Protein AF-A0A420VEG2-F1 (afdb_monomer_lite)

pLDDT: mean 83.37, std 14.85, range [44.0, 97.44]

Radius of gyration: 30.24 Å; chains: 1; bounding box: 70×88×74 Å

Secondary structure (DSSP, 8-state):
-PPPP---PPPPP--EEEETTEEEEHHHHHHHHT--HHHHHHHHHTT--HHHHHHHHHHHHHHS---TT-PPEEEETTEEEEHHHHHHHHT--HHHHHHHHHTT--GGGTTS-HHHHHHHHHHHHHHHHHHHHHTT--EEEETTEEEEHHHHHHHH---HHHHHHHHHTT--GGGGGSPTT-------TTSS-TTSGGGS------------------PPPPEEEETTEEEEHHHHHHHH---HHHHHHHHTTT--GGGGTS-SS--EEEETTEEEEHHHHHHHHT--HHHHHHHHHHHHH---HHHHHHHHHHHHHHHHT----

Structure (mmCIF, N/CA/C/O backbone):
data_AF-A0A420VEG2-F1
#
_entry.id   AF-A0A420VEG2-F1
#
loop_
_atom_site.group_PDB
_atom_site.id
_atom_site.type_symbol
_atom_site.label_atom_id
_atom_site.label_alt_id
_atom_site.label_comp_id
_atom_site.label_asym_id
_atom_site.label_entity_id
_atom_site.label_seq_id
_atom_site.pdbx_PDB_ins_code
_atom_site.Cartn_x
_atom_site.Cartn_y
_atom_site.Cartn_z
_atom_site.occupancy
_atom_site.B_iso_or_equiv
_atom_site.auth_seq_id
_atom_site.auth_comp_id
_atom_site.auth_asym_id
_atom_site.auth_atom_id
_atom_site.pdbx_PDB_model_num
ATOM 1 N N . MET A 1 1 ? -32.672 40.088 -29.433 1.00 57.88 1 MET A N 1
ATOM 2 C CA . MET A 1 1 ? -31.804 38.984 -28.960 1.00 57.88 1 MET A CA 1
ATOM 3 C C . MET A 1 1 ? -30.439 39.549 -28.572 1.00 57.88 1 MET A C 1
ATOM 5 O O . MET A 1 1 ? -29.676 39.917 -29.457 1.00 57.88 1 MET A O 1
ATOM 9 N N . ARG A 1 2 ? -30.148 39.707 -27.273 1.00 50.47 2 ARG A N 1
ATOM 10 C CA . ARG A 1 2 ? -28.826 40.161 -26.800 1.00 50.47 2 ARG A CA 1
ATOM 11 C C . ARG A 1 2 ? -27.866 38.967 -26.839 1.00 50.47 2 ARG A C 1
ATOM 13 O O . ARG A 1 2 ? -28.116 37.976 -26.164 1.00 50.47 2 ARG A O 1
ATOM 20 N N . LYS A 1 3 ? -26.820 39.035 -27.667 1.00 60.44 3 LYS A N 1
ATOM 21 C CA . LYS A 1 3 ? -25.756 38.020 -27.707 1.00 60.44 3 LYS A CA 1
ATOM 22 C C . LYS A 1 3 ? -24.950 38.128 -26.411 1.00 60.44 3 LYS A C 1
ATOM 24 O O . LYS A 1 3 ? -24.419 39.198 -26.125 1.00 60.44 3 LYS A O 1
ATOM 29 N N . GLU A 1 4 ? -24.887 37.052 -25.632 1.00 62.47 4 GLU A N 1
ATOM 30 C CA . GLU A 1 4 ? -24.045 37.004 -24.435 1.00 62.47 4 GLU A CA 1
ATOM 31 C C . GLU A 1 4 ? -22.566 37.202 -24.811 1.00 62.47 4 GLU A C 1
ATOM 33 O O . GLU A 1 4 ? -22.107 36.655 -25.825 1.00 62.47 4 GLU A O 1
ATOM 38 N N . PRO A 1 5 ? -21.803 37.985 -24.029 1.00 71.31 5 PRO A N 1
ATOM 39 C CA . PRO A 1 5 ? -20.386 38.186 -24.280 1.00 71.31 5 PRO A CA 1
ATOM 40 C C . PRO A 1 5 ? -19.636 36.862 -24.099 1.00 71.31 5 PRO A C 1
ATOM 42 O O . PRO A 1 5 ? -19.761 36.184 -23.079 1.00 71.31 5 PRO A O 1
ATOM 45 N N . LYS A 1 6 ? -18.840 36.485 -25.107 1.00 73.25 6 LYS A N 1
ATOM 46 C CA . LYS A 1 6 ? -17.960 35.313 -25.040 1.00 73.25 6 LYS A CA 1
ATOM 47 C C . LYS A 1 6 ? -17.002 35.499 -23.863 1.00 73.25 6 LYS A C 1
ATOM 49 O O . LYS A 1 6 ? -16.151 36.380 -23.905 1.00 73.25 6 LYS A O 1
ATOM 54 N N . ILE A 1 7 ? -17.137 34.661 -22.834 1.00 76.69 7 ILE A N 1
ATOM 55 C CA . ILE A 1 7 ? -16.217 34.626 -21.695 1.00 76.69 7 ILE A CA 1
ATOM 56 C C . ILE A 1 7 ? -14.824 34.294 -22.233 1.00 76.69 7 ILE A C 1
ATOM 58 O O . ILE A 1 7 ? -14.555 33.167 -22.663 1.00 76.69 7 ILE A O 1
ATOM 62 N N . GLU A 1 8 ? -13.951 35.294 -22.232 1.00 74.75 8 GLU A N 1
ATOM 63 C CA . GLU A 1 8 ? -12.558 35.155 -22.620 1.00 74.75 8 GLU A CA 1
ATOM 64 C C . GLU A 1 8 ? -11.876 34.215 -21.617 1.00 74.75 8 GLU A C 1
ATOM 66 O O . GLU A 1 8 ? -11.822 34.462 -20.408 1.00 74.75 8 GLU A O 1
ATOM 71 N N . LYS A 1 9 ? -11.458 33.039 -22.094 1.00 76.44 9 LYS A N 1
ATOM 72 C CA . LYS A 1 9 ? -10.873 32.009 -21.232 1.00 76.44 9 LYS A CA 1
ATOM 73 C C . LYS A 1 9 ? -9.544 32.534 -20.703 1.00 76.44 9 LYS A C 1
ATOM 75 O O . LYS A 1 9 ? -8.637 32.776 -21.493 1.00 76.44 9 LYS A O 1
ATOM 80 N N . ARG A 1 10 ? -9.417 32.646 -19.374 1.00 67.62 10 ARG A N 1
ATOM 81 C CA . ARG A 1 10 ? -8.152 33.015 -18.722 1.00 67.62 10 ARG A CA 1
ATOM 82 C C . ARG A 1 10 ? -6.999 32.168 -19.287 1.00 67.62 10 ARG A C 1
ATOM 84 O O . ARG A 1 10 ? -7.157 30.941 -19.379 1.00 67.62 10 ARG A O 1
ATOM 91 N N . PRO A 1 11 ? -5.862 32.789 -19.652 1.00 76.56 11 PRO A N 1
ATOM 92 C CA . PRO A 1 11 ? -4.703 32.061 -20.145 1.00 76.56 11 PRO A CA 1
ATOM 93 C C . PRO A 1 11 ? -4.269 31.053 -19.080 1.00 76.56 11 PRO A C 1
ATOM 95 O O . PRO A 1 11 ? -4.160 31.372 -17.897 1.00 76.56 11 PRO A O 1
ATOM 98 N N . ARG A 1 12 ? -4.105 29.792 -19.485 1.00 81.56 12 ARG A N 1
ATOM 99 C CA . ARG A 1 12 ? -3.676 28.735 -18.566 1.00 81.56 12 ARG A CA 1
ATOM 100 C C . ARG A 1 12 ? -2.213 28.971 -18.216 1.00 81.56 12 ARG A C 1
ATOM 102 O O . ARG A 1 12 ? -1.398 29.128 -19.119 1.00 81.56 12 ARG A O 1
ATOM 109 N N . GLU A 1 13 ? -1.890 28.937 -16.927 1.00 87.75 13 GLU A N 1
ATOM 110 C CA . GLU A 1 13 ? -0.504 28.975 -16.462 1.00 87.75 13 GLU A CA 1
ATOM 111 C C . GLU A 1 13 ? 0.316 27.871 -17.143 1.00 87.75 13 GLU A C 1
ATOM 113 O O . GLU A 1 13 ? -0.071 26.692 -17.168 1.00 87.75 13 GLU A O 1
ATOM 118 N N . LYS A 1 14 ? 1.441 28.281 -17.734 1.00 93.06 14 LYS A N 1
ATOM 119 C CA . LYS A 1 14 ? 2.361 27.405 -18.455 1.00 93.06 14 LYS A CA 1
ATOM 120 C C . LYS A 1 14 ? 3.178 26.617 -17.429 1.00 93.06 14 LYS A C 1
ATOM 122 O O . LYS A 1 14 ? 3.972 27.181 -16.687 1.00 93.06 14 LYS A O 1
ATOM 127 N N . ILE A 1 15 ? 2.957 25.304 -17.362 1.00 94.62 15 ILE A N 1
ATOM 128 C CA . ILE A 1 15 ? 3.672 24.413 -16.436 1.00 94.62 15 ILE A CA 1
ATOM 129 C C . ILE A 1 15 ? 5.039 24.081 -17.044 1.00 94.62 15 ILE A C 1
ATOM 131 O O . ILE A 1 15 ? 5.097 23.466 -18.112 1.00 94.62 15 ILE A O 1
ATOM 135 N N . MET A 1 16 ? 6.118 24.456 -16.355 1.00 95.44 16 MET A N 1
ATOM 136 C CA . MET A 1 16 ? 7.501 24.171 -16.756 1.00 95.44 16 MET A CA 1
ATOM 137 C C . MET A 1 16 ? 8.030 22.925 -16.039 1.00 95.44 16 MET A C 1
ATOM 139 O O . MET A 1 16 ? 7.816 22.752 -14.840 1.00 95.44 16 MET A O 1
ATOM 143 N N . ILE A 1 17 ? 8.708 22.041 -16.774 1.00 93.19 17 ILE A N 1
ATOM 144 C CA . ILE A 1 17 ? 9.258 20.783 -16.250 1.00 93.19 17 ILE A CA 1
ATOM 145 C C . ILE A 1 17 ? 10.756 20.732 -16.563 1.00 93.19 17 ILE A C 1
ATOM 147 O O . ILE A 1 17 ? 11.148 20.788 -17.733 1.00 93.19 17 ILE A O 1
ATOM 151 N N . ARG A 1 18 ? 11.582 20.578 -15.519 1.00 92.12 18 ARG A N 1
ATOM 152 C CA . ARG A 1 18 ? 13.041 20.419 -15.618 1.00 92.12 18 ARG A CA 1
ATOM 153 C C . ARG A 1 18 ? 13.430 18.936 -15.680 1.00 92.12 18 ARG A C 1
ATOM 155 O O . ARG A 1 18 ? 12.973 18.142 -14.859 1.00 92.12 18 ARG A O 1
ATOM 162 N N . TYR A 1 19 ? 14.280 18.570 -16.640 1.00 89.94 19 TYR A N 1
ATOM 163 C CA . TYR A 1 19 ? 14.850 17.227 -16.790 1.00 89.94 19 TYR A CA 1
ATOM 164 C C . TYR A 1 19 ? 16.205 17.265 -17.496 1.00 89.94 19 TYR A C 1
ATOM 166 O O . TYR A 1 19 ? 16.308 17.822 -18.587 1.00 89.94 19 TYR A O 1
ATOM 174 N N . ARG A 1 20 ? 17.238 16.645 -16.901 1.00 82.94 20 ARG A N 1
ATOM 175 C CA . ARG A 1 20 ? 18.616 16.598 -17.446 1.00 82.94 20 ARG A CA 1
ATOM 176 C C . ARG A 1 20 ? 19.104 17.968 -17.943 1.00 82.94 20 ARG A C 1
ATOM 178 O O . ARG A 1 20 ? 19.531 18.108 -19.086 1.00 82.94 20 ARG A O 1
ATOM 185 N N . SER A 1 21 ? 18.959 18.983 -17.093 1.00 88.38 21 SER A N 1
ATOM 186 C CA . SER A 1 21 ? 19.360 20.372 -17.374 1.00 88.38 21 SER A CA 1
ATOM 187 C C . SER A 1 21 ? 18.594 21.074 -18.504 1.00 88.38 21 SER A C 1
ATOM 189 O O . SER A 1 21 ? 18.974 22.170 -18.900 1.00 88.38 21 SER A O 1
ATOM 191 N N . ARG A 1 22 ? 17.498 20.491 -19.008 1.00 92.31 22 ARG A N 1
ATOM 192 C CA . ARG A 1 22 ? 16.565 21.161 -19.923 1.00 92.31 22 ARG A CA 1
ATOM 193 C C . ARG A 1 22 ? 15.271 21.503 -19.202 1.00 92.31 22 ARG A C 1
ATOM 195 O O . ARG A 1 22 ? 14.686 20.648 -18.537 1.00 92.31 22 ARG A O 1
ATOM 202 N N . GLU A 1 23 ? 14.819 22.738 -19.360 1.00 94.75 23 GLU A N 1
ATOM 203 C CA . GLU A 1 23 ? 13.484 23.176 -18.964 1.00 94.75 23 GLU A CA 1
ATOM 204 C C . GLU A 1 23 ? 12.638 23.339 -20.215 1.00 94.75 23 GLU A C 1
ATOM 206 O O . GLU A 1 23 ? 12.963 24.131 -21.094 1.00 94.75 23 GLU A O 1
ATOM 211 N N . CYS A 1 24 ? 11.559 22.570 -20.306 1.00 95.88 24 CYS A N 1
ATOM 212 C CA . CYS A 1 24 ? 10.604 22.699 -21.399 1.00 95.88 24 CYS A CA 1
ATOM 213 C C . CYS A 1 24 ? 9.195 22.785 -20.828 1.00 95.88 24 CYS A C 1
ATOM 215 O O . CYS A 1 24 ? 8.925 22.365 -19.693 1.00 95.88 24 CYS A O 1
ATOM 217 N N . SER A 1 25 ? 8.286 23.330 -21.626 1.00 96.19 25 SER A N 1
ATOM 218 C CA . SER A 1 25 ? 6.878 23.349 -21.259 1.00 96.19 25 SER A CA 1
ATOM 219 C C . SER A 1 25 ? 6.293 21.942 -21.250 1.00 96.19 25 SER A C 1
ATOM 221 O O . SER A 1 25 ? 6.773 21.023 -21.921 1.00 96.19 25 SER A O 1
ATOM 223 N N . LEU A 1 26 ? 5.219 21.756 -20.487 1.00 94.19 26 LEU A N 1
ATOM 224 C CA . LEU A 1 26 ? 4.484 20.497 -20.478 1.00 94.19 26 LEU A CA 1
ATOM 225 C C . LEU A 1 26 ? 4.008 20.108 -21.888 1.00 94.19 26 LEU A C 1
ATOM 227 O O . LEU A 1 26 ? 4.040 18.924 -22.216 1.00 94.19 26 LEU A O 1
ATOM 231 N N . GLU A 1 27 ? 3.604 21.071 -22.727 1.00 94.81 27 GLU A N 1
ATOM 232 C CA . GLU A 1 27 ? 3.214 20.805 -24.117 1.00 94.81 27 GLU A CA 1
ATOM 233 C C . GLU A 1 27 ? 4.393 20.348 -24.988 1.00 94.81 27 GLU A C 1
ATOM 235 O O . GLU A 1 27 ? 4.241 19.415 -25.776 1.00 94.81 27 GLU A O 1
ATOM 240 N N . GLU A 1 28 ? 5.571 20.955 -24.830 1.00 94.62 28 GLU A N 1
ATOM 241 C CA . GLU A 1 28 ? 6.790 20.560 -25.551 1.00 94.62 28 GLU A CA 1
ATOM 242 C C . GLU A 1 28 ? 7.231 19.144 -25.165 1.00 94.62 28 GLU A C 1
ATOM 244 O O . GLU A 1 28 ? 7.510 18.310 -26.035 1.00 94.62 28 GLU A O 1
ATOM 249 N N . TRP A 1 29 ? 7.211 18.825 -23.868 1.00 92.81 29 TRP A N 1
ATOM 250 C CA . TRP A 1 29 ? 7.475 17.466 -23.402 1.00 92.81 29 TRP A CA 1
ATOM 251 C C . TRP A 1 29 ? 6.424 16.480 -23.924 1.00 92.81 29 TRP A C 1
ATOM 253 O O . TRP A 1 29 ? 6.782 15.434 -24.456 1.00 92.81 29 TRP A O 1
ATOM 263 N N . ALA A 1 30 ? 5.136 16.824 -23.868 1.00 91.88 30 ALA A N 1
ATOM 264 C CA . ALA A 1 30 ? 4.060 15.996 -24.416 1.00 91.88 30 ALA A CA 1
ATOM 265 C C . ALA A 1 30 ? 4.285 15.674 -25.900 1.00 91.88 30 ALA A C 1
ATOM 267 O O . ALA A 1 30 ? 4.209 14.514 -26.305 1.00 91.88 30 ALA A O 1
ATOM 268 N N . LYS A 1 31 ? 4.634 16.695 -26.692 1.00 92.25 31 LYS A N 1
ATOM 269 C CA . LYS A 1 31 ? 4.893 16.566 -28.126 1.00 92.25 31 LYS A CA 1
ATOM 270 C C . LYS A 1 31 ? 6.117 15.696 -28.415 1.00 92.25 31 LYS A C 1
ATOM 272 O O . LYS A 1 31 ? 6.031 14.815 -29.262 1.00 92.25 31 LYS A O 1
ATOM 277 N N . SER A 1 32 ? 7.223 15.892 -27.694 1.00 89.31 32 SER A N 1
ATOM 278 C CA . SER A 1 32 ? 8.451 15.096 -27.884 1.00 89.31 32 SER A CA 1
ATOM 279 C C . SER A 1 32 ? 8.294 13.614 -27.527 1.00 89.31 32 SER A C 1
ATOM 281 O O . SER A 1 32 ? 8.974 12.777 -28.114 1.00 89.31 32 SER A O 1
ATOM 283 N N . PHE A 1 33 ? 7.381 13.275 -26.612 1.00 84.31 33 PHE A N 1
ATOM 284 C CA . PHE A 1 33 ? 7.071 11.886 -26.253 1.00 84.31 33 PHE A CA 1
ATOM 285 C C . PHE A 1 33 ? 5.883 11.288 -27.018 1.00 84.31 33 PHE A C 1
ATOM 287 O O . PHE A 1 33 ? 5.572 10.118 -26.813 1.00 84.31 33 PHE A O 1
ATOM 294 N N . GLY A 1 34 ? 5.187 12.065 -27.855 1.00 84.25 34 GLY A N 1
ATOM 295 C CA . GLY A 1 34 ? 3.959 11.612 -28.515 1.00 84.25 34 GLY A CA 1
ATOM 296 C C . GLY A 1 34 ? 2.819 11.302 -27.533 1.00 84.25 34 GLY A C 1
ATOM 297 O O . GLY A 1 34 ? 2.015 10.405 -27.774 1.00 84.25 34 GLY A O 1
ATOM 298 N N . LEU A 1 35 ? 2.752 12.014 -26.403 1.00 87.56 35 LEU A N 1
ATOM 299 C CA . LEU A 1 35 ? 1.763 11.790 -25.348 1.00 87.56 35 LEU A CA 1
ATOM 300 C C . LEU A 1 35 ? 0.739 12.930 -25.253 1.00 87.56 35 LEU A C 1
ATOM 302 O O . LEU A 1 35 ? 1.072 14.086 -25.509 1.00 87.56 35 LEU A O 1
ATOM 306 N N . PRO A 1 36 ? -0.498 12.660 -24.792 1.00 88.50 36 PRO A N 1
ATOM 307 C CA . PRO A 1 36 ? -1.451 13.715 -24.474 1.00 88.50 36 PRO A CA 1
ATOM 308 C C . PRO A 1 36 ? -0.955 14.563 -23.285 1.00 88.50 36 PRO A C 1
ATOM 310 O O . PRO A 1 36 ? -0.656 13.998 -22.225 1.00 88.50 36 PRO A O 1
ATOM 313 N N . PRO A 1 37 ? -0.963 15.909 -23.371 1.00 92.06 37 PRO A N 1
ATOM 314 C CA . PRO A 1 37 ? -0.596 16.796 -22.258 1.00 92.06 37 PRO A CA 1
ATOM 315 C C . PRO A 1 37 ? -1.369 16.502 -20.958 1.00 92.06 37 PRO A C 1
ATOM 317 O O . PRO A 1 37 ? -0.850 16.617 -19.847 1.00 92.06 37 PRO A O 1
ATOM 320 N N . SER A 1 38 ? -2.623 16.061 -21.076 1.00 91.50 38 SER A N 1
ATOM 321 C CA . SER A 1 38 ? -3.481 15.702 -19.941 1.00 91.50 38 SER A CA 1
ATOM 322 C C . SER A 1 38 ? -2.919 14.554 -19.096 1.00 91.50 38 SER A C 1
ATOM 324 O O . SER A 1 38 ? -3.093 14.550 -17.875 1.00 91.50 38 SER A O 1
ATOM 326 N N . LEU A 1 39 ? -2.209 13.607 -19.714 1.00 84.62 39 LEU A N 1
ATOM 327 C CA . LEU A 1 39 ? -1.603 12.476 -19.022 1.00 84.62 39 LEU A CA 1
ATOM 328 C C . LEU A 1 39 ? -0.400 12.929 -18.187 1.00 84.62 39 LEU A C 1
ATOM 330 O O . LEU A 1 39 ? -0.343 12.630 -16.995 1.00 84.62 39 LEU A O 1
ATOM 334 N N . LEU A 1 40 ? 0.506 13.715 -18.778 1.00 91.44 40 LEU A N 1
ATOM 335 C CA . LEU A 1 40 ? 1.647 14.309 -18.069 1.00 91.44 40 LEU A CA 1
ATOM 336 C C . LEU A 1 40 ? 1.183 15.157 -16.881 1.00 91.44 40 LEU A C 1
ATOM 338 O O . LEU A 1 40 ? 1.675 14.994 -15.765 1.00 91.44 40 LEU A O 1
ATOM 342 N N . ARG A 1 41 ? 0.154 15.988 -17.090 1.00 92.88 41 ARG A N 1
ATOM 343 C CA . ARG A 1 41 ? -0.441 16.814 -16.031 1.00 92.88 41 ARG A CA 1
ATOM 344 C C . ARG A 1 41 ? -0.958 15.969 -14.864 1.00 92.88 41 ARG A C 1
ATOM 346 O O . ARG A 1 41 ? -0.726 16.323 -13.712 1.00 92.88 41 ARG A O 1
ATOM 353 N N . LYS A 1 42 ? -1.604 14.831 -15.141 1.00 90.38 42 LYS A N 1
ATOM 354 C CA . LYS A 1 42 ? -2.101 13.906 -14.109 1.00 90.38 42 LYS A CA 1
ATOM 355 C C . LYS A 1 42 ? -0.972 13.305 -13.266 1.00 90.38 42 LYS A C 1
ATOM 357 O O . LYS A 1 42 ? -1.170 13.075 -12.076 1.00 90.38 42 LYS A O 1
ATOM 362 N N . TYR A 1 43 ? 0.188 13.026 -13.857 1.00 88.81 43 TYR A N 1
ATOM 363 C CA . TYR A 1 43 ? 1.339 12.502 -13.116 1.00 88.81 43 TYR A CA 1
ATOM 364 C C . TYR A 1 43 ? 2.027 13.574 -12.268 1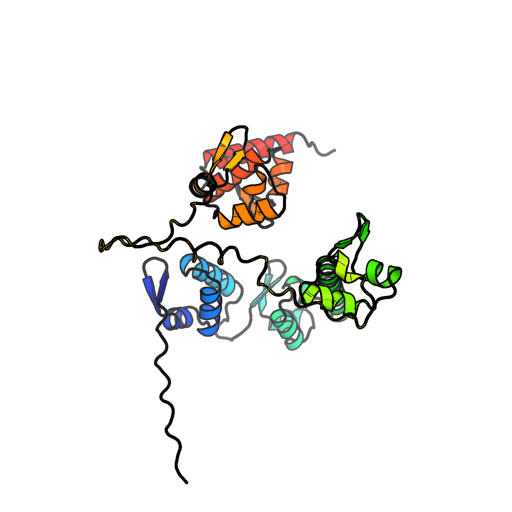.00 88.81 43 TYR A C 1
ATOM 366 O O . TYR A 1 43 ? 2.359 13.310 -11.114 1.00 88.81 43 TYR A O 1
ATOM 374 N N . ILE A 1 44 ? 2.138 14.797 -12.784 1.00 90.06 44 ILE A N 1
ATOM 375 C CA . ILE A 1 44 ? 2.670 15.937 -12.025 1.00 90.06 44 ILE A CA 1
ATOM 376 C C . ILE A 1 44 ? 1.759 16.269 -10.838 1.00 90.06 44 ILE A C 1
ATOM 378 O O . ILE A 1 44 ? 2.240 16.447 -9.725 1.00 90.06 44 ILE A O 1
ATOM 382 N N . GLN A 1 45 ? 0.434 16.242 -11.023 1.00 88.81 45 GLN A N 1
ATOM 383 C CA . GLN A 1 45 ? -0.537 16.417 -9.930 1.00 88.81 45 GLN A CA 1
ATOM 384 C C . GLN A 1 45 ? -0.439 15.338 -8.843 1.00 88.81 45 GLN A C 1
ATOM 386 O O . GLN A 1 45 ? -0.859 15.561 -7.711 1.00 88.81 45 GLN A O 1
ATOM 391 N N . LYS A 1 46 ? 0.120 14.167 -9.166 1.00 87.00 46 LYS A N 1
ATOM 392 C CA . LYS A 1 46 ? 0.421 13.110 -8.191 1.00 87.00 46 LYS A CA 1
ATOM 393 C C . LYS A 1 46 ? 1.772 13.300 -7.492 1.00 87.00 46 LYS A C 1
ATOM 395 O O . LYS A 1 46 ? 2.162 12.431 -6.718 1.00 87.00 46 LYS A O 1
ATOM 400 N N . GLY A 1 47 ? 2.472 14.402 -7.757 1.00 89.81 47 GLY A N 1
ATOM 401 C CA . GLY A 1 47 ? 3.756 14.739 -7.147 1.00 89.81 47 GLY A CA 1
ATOM 402 C C . GLY A 1 47 ? 4.954 14.016 -7.761 1.00 89.81 47 GLY A C 1
ATOM 403 O O . GLY A 1 47 ? 5.991 13.922 -7.114 1.00 89.81 47 GLY A O 1
ATOM 404 N N . ILE A 1 48 ? 4.832 13.475 -8.979 1.00 87.38 48 ILE A N 1
ATOM 405 C CA . ILE A 1 48 ? 5.972 12.850 -9.662 1.00 87.38 48 ILE A CA 1
ATOM 406 C C . ILE A 1 48 ? 6.794 13.948 -10.341 1.00 87.38 48 ILE A C 1
ATOM 408 O O . ILE A 1 48 ? 6.285 14.654 -11.213 1.00 87.38 4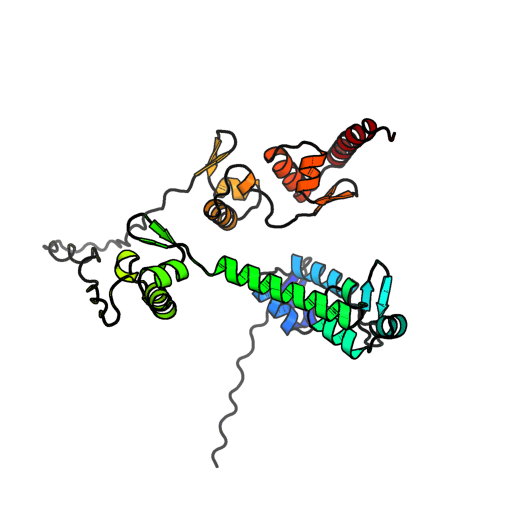8 ILE A O 1
ATOM 412 N N . SER A 1 49 ? 8.059 14.091 -9.939 1.00 88.50 49 SER A N 1
ATOM 413 C CA . SER A 1 49 ? 8.990 15.056 -10.529 1.00 88.50 49 SER A CA 1
ATOM 414 C C . SER A 1 49 ? 9.379 14.665 -11.959 1.00 88.50 49 SER A C 1
ATOM 416 O O . SER A 1 49 ? 9.348 13.488 -12.324 1.00 88.50 49 SER A O 1
ATOM 418 N N . GLY A 1 50 ? 9.784 15.646 -12.774 1.00 82.75 50 GLY A N 1
ATOM 419 C CA . GLY A 1 50 ? 10.223 15.421 -14.160 1.00 82.75 50 GLY A CA 1
ATOM 420 C C . GLY A 1 50 ? 11.360 14.400 -14.288 1.00 82.75 50 GLY A C 1
ATOM 421 O O . GLY A 1 50 ? 11.365 13.599 -15.222 1.00 82.75 50 GLY A O 1
ATOM 422 N N . GLU A 1 51 ? 12.267 14.368 -13.306 1.00 84.38 51 GLU A N 1
ATOM 423 C CA . GLU A 1 51 ? 13.403 13.437 -13.226 1.00 84.38 51 GLU A CA 1
ATOM 424 C C . GLU A 1 51 ? 13.000 11.972 -13.133 1.00 84.38 51 GLU A C 1
ATOM 426 O O . GLU A 1 51 ? 13.645 11.130 -13.752 1.00 84.38 51 GLU A O 1
ATOM 431 N N . VAL A 1 52 ? 11.908 11.677 -12.430 1.00 84.50 52 VAL A N 1
ATOM 432 C CA . VAL A 1 52 ? 11.371 10.316 -12.305 1.00 84.50 52 VAL A CA 1
ATOM 433 C C . VAL A 1 52 ? 10.370 10.025 -13.420 1.00 84.50 52 VAL A C 1
ATOM 435 O O . VAL A 1 52 ? 10.303 8.912 -13.939 1.00 84.50 52 VAL A O 1
ATOM 438 N N . LEU A 1 53 ? 9.596 11.037 -13.816 1.00 83.38 53 LEU A N 1
ATOM 439 C CA . LEU A 1 53 ? 8.518 10.903 -14.784 1.00 83.38 53 LEU A CA 1
ATOM 440 C C . LEU A 1 53 ? 9.032 10.534 -16.179 1.00 83.38 53 LEU A C 1
ATOM 442 O O . LEU A 1 53 ? 8.446 9.676 -16.830 1.00 83.38 53 LEU A O 1
ATOM 446 N N . ILE A 1 54 ? 10.115 11.158 -16.644 1.00 80.69 54 ILE A N 1
ATOM 447 C CA . ILE A 1 54 ? 10.592 10.977 -18.022 1.00 80.69 54 ILE A CA 1
ATOM 448 C C . ILE A 1 54 ? 11.236 9.604 -18.269 1.00 80.69 54 ILE A C 1
ATOM 450 O O . ILE A 1 54 ? 10.894 8.991 -19.279 1.00 80.69 54 ILE A O 1
ATOM 454 N N . PRO A 1 55 ? 12.112 9.067 -17.397 1.00 79.56 55 PRO A N 1
ATOM 455 C CA . PRO A 1 55 ? 12.592 7.690 -17.518 1.00 79.56 55 PRO A CA 1
ATOM 456 C C . PRO A 1 55 ? 11.442 6.685 -17.477 1.00 79.56 55 PRO A C 1
ATOM 458 O O . PRO A 1 55 ? 11.342 5.848 -18.365 1.00 79.56 55 PRO A O 1
ATOM 461 N N . LEU A 1 56 ? 10.504 6.855 -16.537 1.00 77.81 56 LEU A N 1
ATOM 462 C CA . LEU A 1 56 ? 9.325 5.998 -16.423 1.00 77.81 56 LEU A CA 1
ATOM 463 C C . LEU A 1 56 ? 8.478 6.022 -17.703 1.00 77.81 56 LEU A C 1
ATOM 465 O O . LEU A 1 56 ? 8.015 4.986 -18.168 1.00 77.81 56 LEU A O 1
ATOM 469 N N . ILE A 1 57 ? 8.287 7.203 -18.294 1.00 76.88 57 ILE A N 1
ATOM 470 C CA . ILE A 1 57 ? 7.582 7.356 -19.567 1.00 76.88 57 ILE A CA 1
ATOM 471 C C . ILE A 1 57 ? 8.355 6.701 -20.704 1.00 76.88 57 ILE A C 1
ATOM 473 O O . ILE A 1 57 ? 7.736 6.027 -21.516 1.00 76.88 57 ILE A O 1
ATOM 477 N N . LYS A 1 58 ? 9.679 6.856 -20.771 1.00 74.94 58 LYS A N 1
ATOM 478 C CA . LYS A 1 58 ? 10.500 6.191 -21.789 1.00 74.94 58 LYS A CA 1
ATOM 479 C C . LYS A 1 58 ? 10.436 4.675 -21.663 1.00 74.94 58 LYS A C 1
ATOM 481 O O . LYS A 1 58 ? 10.332 4.015 -22.686 1.00 74.94 58 LYS A O 1
ATOM 486 N N . ASP A 1 59 ? 10.420 4.136 -20.451 1.00 72.44 59 ASP A N 1
ATOM 487 C CA . ASP A 1 59 ? 10.282 2.699 -20.215 1.00 72.44 59 ASP A CA 1
ATOM 488 C C . ASP A 1 59 ? 8.881 2.203 -20.599 1.00 72.44 59 ASP A C 1
ATOM 490 O O . ASP A 1 59 ? 8.749 1.196 -21.290 1.00 72.44 59 ASP A O 1
ATOM 494 N N . ILE A 1 60 ? 7.829 2.957 -20.259 1.00 65.38 60 ILE A N 1
ATOM 495 C CA . ILE A 1 60 ? 6.452 2.661 -20.688 1.00 65.38 60 ILE A CA 1
ATOM 496 C C . ILE A 1 60 ? 6.316 2.759 -22.213 1.00 65.38 60 ILE A C 1
ATOM 498 O O . ILE A 1 60 ? 5.665 1.918 -22.822 1.00 65.38 60 ILE A O 1
ATOM 502 N N . LEU A 1 61 ? 6.930 3.755 -22.851 1.00 61.50 61 LEU A N 1
ATOM 503 C CA . LEU A 1 61 ? 6.918 3.922 -24.306 1.00 61.50 61 LEU A CA 1
ATOM 504 C C . LEU A 1 61 ? 7.785 2.877 -25.008 1.00 61.50 61 LEU A C 1
ATOM 506 O O . LEU A 1 61 ? 7.442 2.462 -26.106 1.00 61.50 61 LEU A O 1
ATOM 510 N N . LYS A 1 62 ? 8.854 2.384 -24.380 1.00 64.38 62 LYS A N 1
ATOM 511 C CA . LYS A 1 62 ? 9.632 1.243 -24.879 1.00 64.38 62 LYS A CA 1
ATOM 512 C C . LYS A 1 62 ? 8.805 -0.047 -24.869 1.00 64.38 62 LYS A C 1
ATOM 514 O O . LYS A 1 62 ? 9.006 -0.902 -25.721 1.00 64.38 62 LYS A O 1
ATOM 519 N N . ILE A 1 63 ? 7.845 -0.157 -23.948 1.00 55.97 63 ILE A N 1
ATOM 520 C CA . ILE A 1 63 ? 6.859 -1.248 -23.902 1.00 55.97 63 ILE A CA 1
ATOM 521 C C . ILE A 1 63 ? 5.708 -1.002 -24.897 1.00 55.97 63 ILE A C 1
ATOM 523 O O . ILE A 1 63 ? 5.181 -1.945 -25.478 1.00 55.97 63 ILE A O 1
ATOM 527 N N . CYS A 1 64 ? 5.342 0.261 -25.127 1.00 47.53 64 CYS A N 1
ATOM 528 C CA . CYS A 1 64 ? 4.156 0.670 -25.880 1.00 47.53 64 CYS A CA 1
ATOM 529 C C . CYS A 1 64 ? 4.493 1.577 -27.075 1.00 47.53 64 CYS A C 1
ATOM 531 O O . CYS A 1 64 ? 3.805 2.578 -27.271 1.00 47.53 64 CYS A O 1
ATOM 533 N N . SER A 1 65 ? 5.545 1.296 -27.847 1.00 49.78 65 SER A N 1
ATOM 534 C CA . SER A 1 65 ? 5.897 2.143 -28.995 1.00 49.78 65 SER A CA 1
ATOM 535 C C . SER A 1 65 ? 4.860 1.941 -30.100 1.00 49.78 65 SER A C 1
ATOM 537 O O . SER A 1 65 ? 4.750 0.828 -30.610 1.00 49.78 65 SER A O 1
ATOM 539 N N . PRO A 1 66 ? 4.073 2.962 -30.482 1.00 47.59 66 PRO A N 1
ATOM 540 C CA . PRO A 1 66 ? 3.338 2.894 -31.726 1.00 47.59 66 PRO A CA 1
ATOM 541 C C . PRO A 1 66 ? 4.364 3.048 -32.849 1.00 47.59 66 PRO A C 1
ATOM 543 O O . PRO A 1 66 ? 4.981 4.101 -33.004 1.00 47.59 66 PRO A O 1
ATOM 546 N N . ASP A 1 67 ? 4.572 1.988 -33.620 1.00 47.12 67 ASP A N 1
ATOM 547 C CA . ASP A 1 67 ? 5.194 2.125 -34.933 1.00 47.12 67 ASP A CA 1
ATOM 548 C C . ASP A 1 67 ? 4.341 3.087 -35.792 1.00 47.12 67 ASP A C 1
ATOM 550 O O . ASP A 1 67 ? 3.176 3.351 -35.473 1.00 47.12 67 ASP A O 1
ATOM 554 N N . ARG A 1 68 ? 4.879 3.628 -36.890 1.00 51.53 68 ARG A N 1
ATOM 555 C CA . ARG A 1 68 ? 4.170 4.564 -37.792 1.00 51.53 68 ARG A CA 1
ATOM 556 C C . ARG A 1 68 ? 2.853 3.992 -38.358 1.00 51.53 68 ARG A C 1
ATOM 558 O O . ARG A 1 68 ? 2.055 4.740 -38.912 1.00 51.53 68 ARG A O 1
ATOM 565 N N . SER A 1 69 ? 2.607 2.696 -38.161 1.00 55.06 69 SER A N 1
ATOM 566 C CA . SER A 1 69 ? 1.374 1.947 -38.435 1.00 55.06 69 SER A CA 1
ATOM 567 C C . SER A 1 69 ? 0.306 1.987 -37.316 1.00 55.06 69 SER A C 1
ATOM 569 O O . SER A 1 69 ? -0.781 1.440 -37.491 1.00 55.06 69 SER A O 1
ATOM 571 N N . GLY A 1 70 ? 0.564 2.624 -36.164 1.00 65.44 70 GLY A N 1
ATOM 572 C CA . GLY A 1 70 ? -0.420 2.860 -35.092 1.00 65.44 70 GLY A CA 1
ATOM 573 C C . GLY A 1 70 ? -0.769 1.648 -34.210 1.00 65.44 70 GLY A C 1
ATOM 574 O O . GLY A 1 70 ? -1.726 1.701 -33.436 1.00 65.44 70 GLY A O 1
ATOM 575 N N . GLY A 1 71 ? -0.016 0.549 -34.302 1.00 84.69 71 GLY A N 1
ATOM 576 C CA . GLY A 1 71 ? -0.267 -0.670 -33.527 1.00 84.69 71 GLY A CA 1
ATOM 577 C C . GLY A 1 71 ? 0.160 -0.571 -32.055 1.00 84.69 71 GLY A C 1
ATOM 578 O O . GLY A 1 71 ? 1.268 -0.144 -31.739 1.00 84.69 71 GLY A O 1
ATOM 579 N N . ILE A 1 72 ? -0.695 -1.024 -31.133 1.00 92.12 72 ILE A N 1
ATOM 580 C CA . ILE A 1 72 ? -0.350 -1.180 -29.708 1.00 92.12 72 ILE A CA 1
ATOM 581 C C . ILE A 1 72 ? 0.532 -2.419 -29.554 1.00 92.12 72 ILE A C 1
ATOM 583 O O . ILE A 1 72 ? 0.089 -3.511 -29.903 1.00 92.12 72 ILE A O 1
ATOM 587 N N . HIS A 1 73 ? 1.740 -2.267 -29.018 1.00 93.25 73 HIS A N 1
ATOM 588 C CA . HIS A 1 73 ? 2.656 -3.378 -28.758 1.00 93.25 73 HIS A CA 1
ATOM 589 C C . HIS A 1 73 ? 2.491 -3.873 -27.320 1.00 93.25 73 HIS A C 1
ATOM 591 O O . HIS A 1 73 ? 2.305 -3.077 -26.400 1.00 93.25 73 HIS A O 1
ATOM 597 N N . VAL A 1 74 ? 2.510 -5.192 -27.133 1.00 93.81 74 VAL A N 1
ATOM 598 C CA . VAL A 1 74 ? 2.407 -5.824 -25.816 1.00 93.81 74 VAL A CA 1
ATOM 599 C C . VAL A 1 74 ? 3.413 -6.965 -25.722 1.00 93.81 74 VAL A C 1
ATOM 601 O O . VAL A 1 74 ? 3.462 -7.837 -26.593 1.00 93.81 74 VAL A O 1
ATOM 604 N N . THR A 1 75 ? 4.198 -6.970 -24.646 1.00 94.69 75 THR A N 1
ATOM 605 C CA . THR A 1 75 ? 5.134 -8.050 -24.324 1.00 94.69 75 THR A CA 1
ATOM 606 C C . THR A 1 75 ? 4.459 -9.077 -23.420 1.00 94.69 75 THR A C 1
ATOM 608 O O . THR A 1 75 ? 4.004 -8.736 -22.330 1.00 94.69 75 THR A O 1
ATOM 611 N N . ILE A 1 76 ? 4.394 -10.334 -23.862 1.00 93.69 76 ILE A N 1
ATOM 612 C CA . ILE A 1 76 ? 3.837 -11.460 -23.101 1.00 93.69 76 ILE A CA 1
ATOM 613 C C . ILE A 1 76 ? 4.872 -12.587 -23.121 1.00 93.69 76 ILE A C 1
ATOM 615 O O . ILE A 1 76 ? 5.307 -13.005 -24.192 1.00 93.69 76 ILE A O 1
ATOM 619 N N . HIS A 1 77 ? 5.299 -13.049 -21.940 1.00 90.94 77 HIS A N 1
ATOM 620 C CA . HIS A 1 77 ? 6.348 -14.071 -21.782 1.00 90.94 77 HIS A CA 1
ATOM 621 C C . HIS A 1 77 ? 7.643 -13.757 -22.559 1.00 90.94 77 HIS A C 1
ATOM 623 O O . HIS A 1 77 ? 8.210 -14.617 -23.223 1.00 90.94 77 HIS A O 1
ATOM 629 N N . GLY A 1 78 ? 8.090 -12.497 -22.517 1.00 89.75 78 GLY A N 1
ATOM 630 C CA . GLY A 1 78 ? 9.321 -12.052 -23.185 1.00 89.75 78 GLY A CA 1
ATOM 631 C C . GLY A 1 78 ? 9.202 -11.843 -24.698 1.00 89.75 78 GLY A C 1
ATOM 632 O O . GLY A 1 78 ? 10.138 -11.343 -25.311 1.00 89.75 78 GLY A O 1
ATOM 633 N N . VAL A 1 79 ? 8.051 -12.154 -25.301 1.00 92.44 79 VAL A N 1
ATOM 634 C CA . VAL A 1 79 ? 7.797 -11.921 -26.725 1.00 92.44 79 VAL A CA 1
ATOM 635 C C . VAL A 1 79 ? 6.984 -10.641 -26.887 1.00 92.44 79 VAL A C 1
ATOM 637 O O . VAL A 1 79 ? 5.884 -10.534 -26.347 1.00 92.44 79 VAL A O 1
ATOM 640 N N . THR A 1 80 ? 7.504 -9.673 -27.640 1.00 94.19 80 THR A N 1
ATOM 641 C CA . THR A 1 80 ? 6.796 -8.427 -27.974 1.00 94.19 80 THR A CA 1
ATOM 642 C C . THR A 1 80 ? 6.140 -8.565 -29.339 1.00 94.19 80 THR A C 1
ATOM 644 O O . THR A 1 80 ? 6.820 -8.843 -30.321 1.00 94.19 80 THR A O 1
ATOM 647 N N . LYS A 1 81 ? 4.821 -8.379 -29.393 1.00 95.69 81 LYS A N 1
ATOM 648 C CA . LYS A 1 81 ? 4.028 -8.388 -30.631 1.00 95.69 81 LYS A CA 1
ATOM 649 C C . LYS A 1 81 ? 3.006 -7.265 -30.616 1.00 95.69 81 LYS A C 1
ATOM 651 O O . LYS A 1 81 ? 2.679 -6.731 -29.550 1.00 95.69 81 LYS A O 1
ATOM 656 N N . THR A 1 82 ? 2.465 -6.930 -31.780 1.00 95.50 82 THR A N 1
ATOM 657 C CA . THR A 1 82 ? 1.313 -6.029 -31.844 1.00 95.50 82 THR A CA 1
ATOM 658 C C . THR A 1 82 ? 0.068 -6.713 -31.276 1.00 95.50 82 THR A C 1
ATOM 660 O O . THR A 1 82 ? -0.077 -7.935 -31.281 1.00 95.50 82 THR A O 1
ATOM 663 N N . LEU A 1 83 ? -0.885 -5.927 -30.782 1.00 95.12 83 LEU A N 1
ATOM 664 C CA . LEU A 1 83 ? -2.149 -6.442 -30.261 1.00 95.12 83 LEU A CA 1
ATOM 665 C C . LEU A 1 83 ? -2.963 -7.162 -31.353 1.00 95.12 83 LEU A C 1
ATOM 667 O O . LEU A 1 83 ? -3.728 -8.071 -31.043 1.00 95.12 83 LEU A O 1
ATOM 671 N N . LYS A 1 84 ? -2.774 -6.776 -32.624 1.00 96.06 84 LYS A N 1
ATOM 672 C CA . LYS A 1 84 ? -3.349 -7.452 -33.796 1.00 96.06 84 LYS A CA 1
ATOM 673 C C . LYS A 1 84 ? -2.718 -8.829 -34.005 1.00 96.06 84 LYS A C 1
ATOM 675 O O . LYS A 1 84 ? -3.444 -9.811 -34.077 1.00 96.06 84 LYS A O 1
ATOM 680 N N . GLU A 1 85 ? -1.392 -8.920 -33.977 1.00 96.31 85 GLU A N 1
ATOM 681 C CA . GLU A 1 85 ? -0.684 -10.205 -34.048 1.00 96.31 85 GLU A CA 1
ATOM 682 C C . GLU A 1 85 ? -1.035 -11.126 -32.871 1.00 96.31 85 GLU A C 1
ATOM 684 O O . GLU A 1 85 ? -1.142 -12.340 -33.034 1.00 96.31 85 GLU A O 1
ATOM 689 N N . TRP A 1 86 ? -1.231 -10.573 -31.670 1.00 97.12 86 TRP A N 1
ATOM 690 C CA . TRP A 1 86 ? -1.710 -11.350 -30.525 1.00 97.12 86 TRP A CA 1
ATOM 691 C C . TRP A 1 86 ? -3.147 -11.842 -30.710 1.00 97.12 86 TRP A C 1
ATOM 693 O O . TRP A 1 86 ? -3.441 -12.971 -30.318 1.00 97.12 86 TRP A O 1
ATOM 703 N N . ALA A 1 87 ? -4.028 -11.033 -31.302 1.00 96.00 87 ALA A N 1
ATOM 704 C CA . ALA A 1 87 ? -5.402 -11.421 -31.623 1.00 96.00 87 ALA A CA 1
ATOM 705 C C . ALA A 1 87 ? -5.423 -12.591 -32.614 1.00 96.00 87 ALA A C 1
ATOM 707 O O . ALA A 1 87 ? -6.036 -13.618 -32.336 1.00 96.00 87 ALA A O 1
ATOM 708 N N . GLU A 1 88 ? -4.657 -12.474 -33.700 1.00 96.50 88 GLU A N 1
ATOM 709 C CA . GLU A 1 88 ? -4.494 -13.525 -34.708 1.00 96.50 88 GLU A CA 1
ATOM 710 C C . GLU A 1 88 ? -3.907 -14.804 -34.094 1.00 96.50 88 GLU A C 1
ATOM 712 O O . GLU A 1 88 ? -4.480 -15.879 -34.245 1.00 96.50 88 GLU A O 1
ATOM 717 N N . LYS A 1 89 ? -2.822 -14.696 -33.313 1.00 96.69 89 LYS A N 1
ATOM 718 C CA . LYS A 1 89 ? -2.163 -15.858 -32.691 1.00 96.69 89 LYS A CA 1
ATOM 719 C C . LYS A 1 89 ? -3.039 -16.576 -31.658 1.00 96.69 89 LYS A C 1
ATOM 721 O O . LYS A 1 89 ? -2.916 -17.785 -31.499 1.00 96.69 89 LYS A O 1
ATOM 726 N N . SER A 1 90 ? -3.860 -15.844 -30.906 1.00 94.62 90 SER A N 1
ATOM 727 C CA . SER A 1 90 ? -4.705 -16.422 -29.847 1.00 94.62 90 SER A CA 1
ATOM 728 C C . SER A 1 90 ? -6.102 -16.824 -30.316 1.00 94.62 90 SER A C 1
ATOM 730 O O . SER A 1 90 ? -6.843 -17.426 -29.542 1.00 94.62 90 SER A O 1
ATOM 732 N N . GLY A 1 91 ? -6.489 -16.467 -31.546 1.00 95.62 91 GLY A N 1
ATOM 733 C CA . GLY A 1 91 ? -7.861 -16.623 -32.031 1.00 95.62 91 GLY A CA 1
ATOM 734 C C . GLY A 1 91 ? -8.877 -15.743 -31.291 1.00 95.62 91 GLY A C 1
ATOM 735 O O . GLY A 1 91 ? -10.081 -15.989 -31.364 1.00 95.62 91 GLY A O 1
ATOM 736 N N . LEU A 1 92 ? -8.423 -14.730 -30.544 1.00 95.81 92 LEU A N 1
ATOM 737 C CA . LEU A 1 92 ? -9.293 -13.813 -29.811 1.00 95.81 92 LEU A CA 1
ATOM 738 C C . LEU A 1 92 ? -9.552 -12.545 -30.632 1.00 95.81 92 LEU A C 1
ATOM 740 O O . LEU A 1 92 ? -8.631 -12.027 -31.260 1.00 95.81 92 LEU A O 1
ATOM 744 N N . PRO A 1 93 ? -10.762 -11.960 -30.577 1.00 96.31 93 PRO A N 1
ATOM 745 C CA . PRO A 1 93 ? -11.028 -10.693 -31.247 1.00 96.31 93 PRO A CA 1
ATOM 746 C C . PRO A 1 93 ? -10.105 -9.577 -30.741 1.00 96.31 93 PRO A C 1
ATOM 748 O O . PRO A 1 93 ? -9.957 -9.381 -29.531 1.00 96.31 93 PRO A O 1
ATOM 751 N N . TYR A 1 94 ? -9.556 -8.775 -31.657 1.00 95.62 94 TYR A N 1
ATOM 752 C CA . TYR A 1 94 ? -8.730 -7.607 -31.319 1.00 95.62 94 TYR A CA 1
ATOM 753 C C . TYR A 1 94 ? -9.413 -6.681 -30.299 1.00 95.62 94 TYR A C 1
ATOM 755 O O . TYR A 1 94 ? -8.793 -6.232 -29.334 1.00 95.62 94 TYR A O 1
ATOM 763 N N . SER A 1 95 ? -10.717 -6.440 -30.474 1.00 95.06 95 SER A N 1
ATOM 764 C CA . SER A 1 95 ? -11.531 -5.606 -29.581 1.00 95.06 95 SER A CA 1
ATOM 765 C C . SER A 1 95 ? -11.544 -6.121 -28.138 1.00 95.06 95 SER A C 1
ATOM 767 O O . SER A 1 95 ? -11.483 -5.323 -27.200 1.00 95.06 95 SER A O 1
ATOM 769 N N . LEU A 1 96 ? -11.555 -7.444 -27.947 1.00 93.81 96 LEU A N 1
ATOM 770 C CA . LEU A 1 96 ? -11.505 -8.075 -26.632 1.00 93.81 96 LEU A CA 1
ATOM 771 C C . LEU A 1 96 ? -10.143 -7.847 -25.973 1.00 93.81 96 LEU A C 1
ATOM 773 O O . LEU A 1 96 ? -10.090 -7.423 -24.817 1.00 93.81 96 LEU A O 1
ATOM 777 N N . LEU A 1 97 ? -9.046 -8.075 -26.701 1.00 95.81 97 LEU A N 1
ATOM 778 C CA . LEU A 1 97 ? -7.699 -7.816 -26.185 1.00 95.81 97 LEU A CA 1
ATOM 779 C C . LEU A 1 97 ? -7.516 -6.337 -25.821 1.00 95.81 97 LEU A C 1
ATOM 781 O O . LEU A 1 97 ? -7.010 -6.020 -24.742 1.00 95.81 97 LEU A O 1
ATOM 785 N N . TYR A 1 98 ? -8.015 -5.434 -26.666 1.00 94.81 98 TYR A N 1
ATOM 786 C CA . TYR A 1 98 ? -7.989 -3.993 -26.425 1.00 94.81 98 TYR A CA 1
ATOM 787 C C . TYR A 1 98 ? -8.778 -3.603 -25.171 1.00 94.81 98 TYR A C 1
ATOM 789 O O . TYR A 1 98 ? -8.274 -2.869 -24.318 1.00 94.81 98 TYR A O 1
ATOM 797 N N . GLN A 1 99 ? -9.992 -4.135 -25.001 1.00 92.25 99 GLN A N 1
ATOM 798 C CA . GLN A 1 99 ? -10.805 -3.894 -23.810 1.00 92.25 99 GLN A CA 1
ATOM 799 C C . GLN A 1 99 ? -10.113 -4.407 -22.539 1.00 92.25 99 GLN A C 1
ATOM 801 O O . GLN A 1 99 ? -10.101 -3.715 -21.516 1.00 92.25 99 GLN A O 1
ATOM 806 N N . ARG A 1 100 ? -9.502 -5.598 -22.593 1.00 93.88 100 ARG A N 1
ATOM 807 C CA . ARG A 1 100 ? -8.762 -6.179 -21.465 1.00 93.88 100 ARG A CA 1
ATOM 808 C C . ARG A 1 100 ? -7.562 -5.314 -21.088 1.00 93.88 100 ARG A C 1
ATOM 810 O O . ARG A 1 100 ? -7.426 -4.979 -19.909 1.00 93.88 100 ARG A O 1
ATOM 817 N N . LEU A 1 101 ? -6.776 -4.868 -22.064 1.00 93.12 101 LEU A N 1
ATOM 818 C CA . LEU A 1 101 ? -5.649 -3.964 -21.840 1.00 93.12 101 LEU A CA 1
ATOM 819 C C . LEU A 1 101 ? -6.115 -2.626 -21.238 1.00 93.12 101 LEU A C 1
ATOM 821 O O . LEU A 1 101 ? -5.615 -2.206 -20.195 1.00 93.12 101 LEU A O 1
ATOM 825 N N . ARG A 1 102 ? -7.157 -2.005 -21.811 1.00 89.69 102 ARG A N 1
ATOM 826 C CA . ARG A 1 102 ? -7.743 -0.744 -21.317 1.00 89.69 102 ARG A CA 1
ATOM 827 C C . ARG A 1 102 ? -8.312 -0.858 -19.900 1.00 89.69 102 ARG A C 1
ATOM 829 O O . ARG A 1 102 ? -8.279 0.109 -19.144 1.00 89.69 102 ARG A O 1
ATOM 836 N N . SER A 1 103 ? -8.814 -2.032 -19.518 1.00 83.25 103 SER A N 1
ATOM 837 C CA . SER A 1 103 ? -9.293 -2.311 -18.155 1.00 83.25 103 SER A CA 1
ATOM 838 C C . SER A 1 103 ? -8.171 -2.524 -17.124 1.00 83.25 103 SER A C 1
ATOM 840 O O . SER A 1 103 ? -8.459 -2.735 -15.944 1.00 83.25 103 SER A O 1
ATOM 842 N N . GLY A 1 104 ? -6.900 -2.473 -17.545 1.00 87.31 104 GLY A N 1
ATOM 843 C CA . GLY A 1 104 ? -5.742 -2.731 -16.687 1.00 87.31 104 GLY A CA 1
ATOM 844 C C . GLY A 1 104 ? -5.562 -4.215 -16.368 1.00 87.31 104 GLY A C 1
ATOM 845 O O . GLY A 1 104 ? -5.166 -4.575 -15.254 1.00 87.31 104 GLY A O 1
ATOM 846 N N . SER A 1 105 ? -5.922 -5.092 -17.308 1.00 88.56 105 SER A N 1
ATOM 847 C CA . SER A 1 105 ? -5.586 -6.509 -17.187 1.00 88.56 105 SER A CA 1
ATOM 848 C C . SER A 1 105 ? -4.082 -6.698 -17.403 1.00 88.56 105 SER A C 1
ATOM 850 O O . SER A 1 105 ? -3.534 -6.082 -18.316 1.00 88.56 105 SER A O 1
ATOM 852 N N . PRO A 1 106 ? -3.420 -7.524 -16.577 1.00 89.06 106 PRO A N 1
ATOM 853 C CA . PRO A 1 106 ? -2.032 -7.911 -16.793 1.00 89.06 106 PRO A CA 1
ATOM 854 C C . PRO A 1 106 ? -1.825 -8.490 -18.202 1.00 89.06 106 PRO A C 1
ATOM 856 O O . PRO A 1 106 ? -2.713 -9.219 -18.666 1.00 89.06 106 PRO A O 1
ATOM 859 N N . PRO A 1 107 ? -0.696 -8.188 -18.870 1.00 90.62 107 PRO A N 1
ATOM 860 C CA . PRO A 1 107 ? -0.381 -8.690 -20.207 1.00 90.62 107 PRO A CA 1
ATOM 861 C C . PRO A 1 107 ? -0.521 -10.210 -20.346 1.00 90.62 107 PRO A C 1
ATOM 863 O O . PRO A 1 107 ? -1.079 -10.690 -21.328 1.00 90.62 107 PRO A O 1
ATOM 866 N N . GLU A 1 108 ? -0.118 -10.968 -19.327 1.00 90.88 108 GLU A N 1
ATOM 867 C CA . GLU A 1 108 ? -0.134 -12.437 -19.303 1.00 90.88 108 GLU A CA 1
ATOM 868 C C . GLU A 1 108 ? -1.552 -13.008 -19.417 1.00 90.88 108 GLU A C 1
ATOM 870 O O . GLU A 1 108 ? -1.764 -14.099 -19.939 1.00 90.88 108 GLU A O 1
ATOM 875 N N . TYR A 1 109 ? -2.555 -12.252 -18.970 1.00 91.44 109 TYR A N 1
ATOM 876 C CA . TYR A 1 109 ? -3.951 -12.679 -18.995 1.00 91.44 109 TYR A CA 1
ATOM 877 C C . TYR A 1 109 ? -4.711 -12.228 -20.237 1.00 91.44 109 TYR A C 1
ATOM 879 O O . TYR A 1 109 ? -5.895 -12.547 -20.379 1.00 91.44 109 TYR A O 1
ATOM 887 N N . LEU A 1 110 ? -4.067 -11.484 -21.138 1.00 93.25 110 LEU A N 1
ATOM 888 C CA . LEU A 1 110 ? -4.713 -11.038 -22.366 1.00 93.25 110 LEU A CA 1
ATOM 889 C C . LEU A 1 110 ? -5.078 -12.220 -23.260 1.00 93.25 110 LEU A C 1
ATOM 891 O O . LEU A 1 110 ? -6.148 -12.184 -23.855 1.00 93.25 110 LEU A O 1
ATOM 895 N N . LEU A 1 111 ? -4.262 -13.275 -23.273 1.00 95.12 111 LEU A N 1
ATOM 896 C CA . LEU A 1 111 ? -4.435 -14.436 -24.153 1.00 95.12 111 LEU A CA 1
ATOM 897 C C . LEU A 1 111 ? -5.339 -15.533 -23.574 1.00 95.12 111 LEU A C 1
ATOM 899 O O . LEU A 1 111 ? -5.561 -16.543 -24.229 1.00 95.12 111 LEU A O 1
ATOM 903 N N . LEU A 1 112 ? -5.866 -15.360 -22.357 1.00 92.56 112 LEU A N 1
ATOM 904 C CA . LEU A 1 112 ? -6.777 -16.342 -21.766 1.00 92.56 112 LEU A CA 1
ATOM 905 C C . LEU A 1 112 ? -8.085 -16.433 -22.557 1.00 92.56 112 LEU A C 1
ATOM 907 O O . LEU A 1 112 ? -8.627 -15.413 -22.994 1.00 92.56 112 LEU A O 1
ATOM 911 N N . ASP A 1 113 ? -8.675 -17.623 -22.639 1.00 92.88 113 ASP A N 1
ATOM 912 C CA . ASP A 1 113 ? -10.030 -17.747 -23.168 1.00 92.88 113 ASP A CA 1
ATOM 913 C C . ASP A 1 113 ? -11.034 -16.903 -22.342 1.00 92.88 113 ASP A C 1
ATOM 915 O O . ASP A 1 113 ? -10.787 -16.479 -21.202 1.00 92.88 113 ASP A O 1
ATOM 919 N N . SER A 1 114 ? -12.191 -16.597 -22.928 1.00 86.94 114 SER A N 1
ATOM 920 C CA . SER A 1 114 ? -13.202 -15.746 -22.285 1.00 86.94 114 SER A CA 1
ATOM 921 C C . SER A 1 114 ? -13.752 -16.318 -20.972 1.00 86.94 114 SER A C 1
ATOM 923 O O . SER A 1 114 ? -14.142 -15.543 -20.091 1.00 86.94 114 SER A O 1
ATOM 925 N N . LYS A 1 115 ? -13.768 -17.645 -20.804 1.00 88.06 115 LYS A N 1
ATOM 926 C CA . LYS A 1 115 ? -14.290 -18.327 -19.612 1.00 88.06 115 LYS A CA 1
ATOM 927 C C . LYS A 1 115 ? -13.281 -18.242 -18.463 1.00 88.06 115 LYS A C 1
ATOM 929 O O . LYS A 1 115 ? -13.637 -17.773 -17.380 1.00 8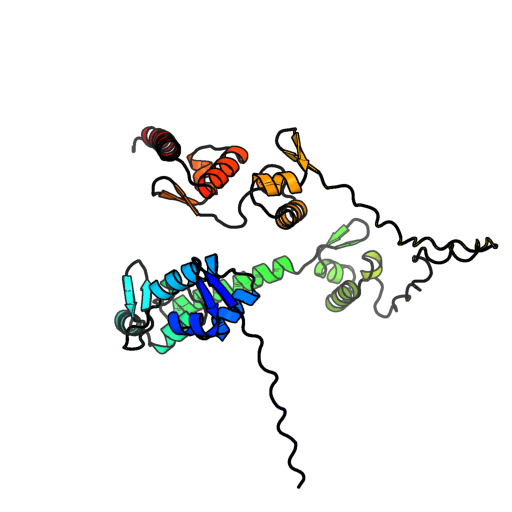8.06 115 LYS A O 1
ATOM 934 N N . ALA A 1 116 ? -12.021 -18.583 -18.714 1.00 86.69 116 ALA A N 1
ATOM 935 C CA . ALA A 1 116 ? -10.893 -18.448 -17.802 1.00 86.69 116 ALA A CA 1
ATOM 936 C C . ALA A 1 116 ? -10.712 -16.992 -17.354 1.00 86.69 116 ALA A C 1
ATOM 938 O O . ALA A 1 116 ? -10.592 -16.711 -16.157 1.00 86.69 116 ALA A O 1
ATOM 939 N N . PHE A 1 117 ? -10.804 -16.040 -18.289 1.00 85.88 117 PHE A N 1
ATOM 940 C CA . PHE A 1 117 ? -10.734 -14.618 -17.963 1.00 85.88 117 PHE A CA 1
ATOM 941 C C . PHE A 1 117 ? -11.889 -14.170 -17.050 1.00 85.88 117 PHE A C 1
ATOM 943 O O . PHE A 1 117 ? -11.668 -13.425 -16.091 1.00 85.88 117 PHE A O 1
ATOM 950 N N . ARG A 1 118 ? -13.120 -14.651 -17.288 1.00 82.44 118 ARG A N 1
ATOM 951 C CA . ARG A 1 118 ? -14.288 -14.346 -16.441 1.00 82.44 118 ARG A CA 1
ATOM 952 C C . ARG A 1 118 ? -14.134 -14.919 -15.030 1.00 82.44 118 ARG A C 1
ATOM 954 O O . ARG A 1 118 ? -14.421 -14.212 -14.064 1.00 82.44 118 ARG A O 1
ATOM 961 N N . ILE A 1 119 ? -13.631 -16.147 -14.901 1.00 86.06 119 ILE A N 1
ATOM 962 C CA . ILE A 1 119 ? -13.337 -16.776 -13.603 1.00 86.06 119 ILE A CA 1
ATOM 963 C C . ILE A 1 119 ? -12.294 -15.947 -12.837 1.00 86.06 119 ILE A C 1
ATOM 965 O O . ILE A 1 119 ? -12.490 -15.637 -11.660 1.00 86.06 119 ILE A O 1
ATOM 969 N N . MET A 1 120 ? -11.223 -15.513 -13.507 1.00 85.81 120 MET A N 1
ATOM 970 C CA . MET A 1 120 ? -10.170 -14.692 -12.900 1.00 85.81 120 MET A CA 1
ATOM 971 C C . MET A 1 120 ? -10.684 -13.312 -12.455 1.00 85.81 120 MET A C 1
ATOM 973 O O . MET A 1 120 ? -10.430 -12.886 -11.325 1.00 85.81 120 MET A O 1
ATOM 977 N N . GLN A 1 121 ? -11.480 -12.631 -13.286 1.00 78.69 121 GLN A N 1
ATOM 978 C CA . GLN A 1 121 ? -12.104 -11.356 -12.912 1.00 78.69 121 GLN A CA 1
ATOM 979 C C . GLN A 1 121 ? -13.100 -11.517 -11.755 1.00 78.69 121 GLN A C 1
ATOM 981 O O . GLN A 1 121 ? -13.162 -10.658 -10.872 1.00 78.69 121 GLN A O 1
ATOM 986 N N . GLY A 1 122 ? -13.838 -12.631 -11.713 1.00 78.88 122 GLY A N 1
ATOM 987 C CA . GLY A 1 122 ? -14.695 -13.000 -10.586 1.00 78.88 122 GLY A CA 1
ATOM 988 C C . GLY A 1 122 ? -13.904 -13.133 -9.284 1.00 78.88 122 GLY A C 1
ATOM 989 O O . GLY A 1 122 ? -14.280 -12.529 -8.277 1.00 78.88 122 GLY A O 1
ATOM 990 N N . LYS A 1 123 ? -12.753 -13.820 -9.321 1.00 77.19 123 LYS A N 1
ATOM 991 C CA . LYS A 1 123 ? -11.830 -13.922 -8.178 1.00 77.19 123 LYS A CA 1
ATOM 992 C C . LYS A 1 123 ? -11.319 -12.545 -7.735 1.00 77.19 123 LYS A C 1
ATOM 994 O O . LYS A 1 123 ? -11.430 -12.226 -6.554 1.00 77.19 123 LYS A O 1
ATOM 999 N N . ARG A 1 124 ? -10.871 -11.677 -8.658 1.00 71.62 124 ARG A N 1
ATOM 1000 C CA . ARG A 1 124 ? -10.426 -10.301 -8.320 1.00 71.62 124 ARG A CA 1
ATOM 1001 C C . ARG A 1 124 ? -11.543 -9.448 -7.721 1.00 71.62 124 ARG A C 1
ATOM 1003 O O . ARG A 1 124 ? -11.287 -8.676 -6.798 1.00 71.62 124 ARG A O 1
ATOM 1010 N N . ARG A 1 125 ? -12.776 -9.552 -8.230 1.00 72.62 125 ARG A N 1
ATOM 1011 C CA . ARG A 1 125 ? -13.940 -8.858 -7.651 1.00 72.62 125 ARG A CA 1
ATOM 1012 C C . ARG A 1 125 ? -14.232 -9.364 -6.241 1.00 72.62 125 ARG A C 1
ATOM 1014 O O . ARG A 1 125 ? -14.409 -8.541 -5.346 1.00 72.62 125 ARG A O 1
ATOM 1021 N N . LYS A 1 126 ? -14.214 -10.684 -6.028 1.00 71.31 126 LYS A N 1
ATOM 1022 C CA . LYS A 1 126 ? -14.413 -11.296 -4.707 1.00 71.31 126 LYS A CA 1
ATOM 1023 C C . LYS A 1 126 ? -13.326 -10.858 -3.726 1.00 71.31 126 LYS A C 1
ATOM 1025 O O . LYS A 1 126 ? -13.657 -10.440 -2.628 1.00 71.31 126 LYS A O 1
ATOM 1030 N N . GLU A 1 127 ? -12.060 -10.844 -4.136 1.00 71.94 127 GLU A N 1
ATOM 1031 C CA . GLU A 1 127 ? -10.932 -10.421 -3.297 1.00 71.94 127 GLU A CA 1
ATOM 1032 C C . GLU A 1 127 ? -10.973 -8.923 -2.956 1.00 71.94 127 GLU A C 1
ATOM 1034 O O . GLU A 1 127 ? -10.771 -8.536 -1.805 1.00 71.94 127 GLU A O 1
ATOM 1039 N N . LYS A 1 128 ? -11.289 -8.058 -3.932 1.00 67.81 128 LYS A N 1
ATOM 1040 C CA . LYS A 1 128 ? -11.501 -6.624 -3.673 1.00 67.81 128 LYS A CA 1
ATOM 1041 C C . LYS A 1 128 ? -12.673 -6.396 -2.721 1.00 67.81 128 LYS A C 1
ATOM 1043 O O . LYS A 1 128 ? -12.566 -5.545 -1.842 1.00 67.81 128 LYS A O 1
ATOM 1048 N N . ASN A 1 129 ? -13.755 -7.159 -2.868 1.00 68.00 129 ASN A N 1
ATOM 1049 C CA . ASN A 1 129 ? -14.888 -7.104 -1.950 1.00 68.00 129 ASN A CA 1
ATOM 1050 C C . ASN A 1 129 ? -14.511 -7.627 -0.558 1.00 68.00 129 ASN A C 1
ATOM 1052 O O . ASN A 1 129 ? -14.797 -6.944 0.412 1.00 68.00 129 ASN A O 1
ATOM 1056 N N . LEU A 1 130 ? -13.784 -8.741 -0.440 1.00 64.94 130 LEU A N 1
ATOM 1057 C CA . LEU A 1 130 ? -13.267 -9.267 0.832 1.00 64.94 130 LEU A CA 1
ATOM 1058 C C . LEU A 1 130 ? -12.382 -8.240 1.551 1.00 64.94 130 LEU A C 1
ATOM 1060 O O . LEU A 1 130 ? -12.603 -7.955 2.722 1.00 64.94 130 LEU A O 1
ATOM 1064 N N . LYS A 1 131 ? -11.444 -7.604 0.834 1.00 62.50 131 LYS A N 1
ATOM 1065 C CA . LYS A 1 131 ? -10.588 -6.529 1.372 1.00 62.50 131 LYS A CA 1
ATOM 1066 C C . LYS A 1 131 ? -11.371 -5.266 1.748 1.00 62.50 131 LYS A C 1
ATOM 1068 O O . LYS A 1 131 ? -10.931 -4.507 2.609 1.00 62.50 131 LYS A O 1
ATOM 1073 N N . LYS A 1 132 ? -12.508 -5.010 1.095 1.00 62.97 132 LYS A N 1
ATOM 1074 C CA . LYS A 1 132 ? -13.413 -3.901 1.430 1.00 62.97 132 LYS A CA 1
ATOM 1075 C C . LYS A 1 132 ? -14.260 -4.224 2.664 1.00 62.97 132 LYS A C 1
ATOM 1077 O O . LYS A 1 132 ? -14.468 -3.340 3.484 1.00 62.97 132 LYS A O 1
ATOM 1082 N N . VAL A 1 133 ? -14.694 -5.476 2.809 1.00 59.53 133 VAL A N 1
ATOM 1083 C CA . VAL A 1 133 ? -15.460 -5.966 3.963 1.00 59.53 133 VAL A CA 1
ATOM 1084 C C . VAL A 1 133 ? -14.577 -6.022 5.214 1.00 59.53 133 VAL A C 1
ATOM 1086 O O . VAL A 1 133 ? -14.989 -5.527 6.257 1.00 59.53 133 VAL A O 1
ATOM 1089 N N . SER A 1 134 ? -13.329 -6.496 5.115 1.00 57.41 134 SER A N 1
ATOM 1090 C CA . SER A 1 134 ? -12.417 -6.557 6.271 1.00 57.41 134 SER A CA 1
ATOM 1091 C C . SER A 1 134 ? -11.920 -5.190 6.753 1.00 57.41 134 SER A C 1
ATOM 1093 O O . SER A 1 134 ? -11.588 -5.035 7.922 1.00 57.41 134 SER A O 1
ATOM 1095 N N . LYS A 1 135 ? -11.912 -4.165 5.890 1.00 56.47 135 LYS A N 1
ATOM 1096 C CA . LYS A 1 135 ? -11.619 -2.774 6.284 1.00 56.47 135 LYS A CA 1
ATOM 1097 C C . LYS A 1 135 ? -12.827 -2.007 6.834 1.00 56.47 135 LYS A C 1
ATOM 1099 O O . LYS A 1 135 ? -12.668 -0.845 7.199 1.00 56.47 135 LYS A O 1
ATOM 1104 N N . GLY A 1 136 ? -14.019 -2.606 6.837 1.00 58.84 136 GLY A N 1
ATOM 1105 C CA . GLY A 1 136 ? -15.279 -1.881 7.011 1.00 58.84 136 GLY A CA 1
ATOM 1106 C C . GLY A 1 136 ? -15.990 -2.056 8.349 1.00 58.84 136 GLY A C 1
ATOM 1107 O O . GLY A 1 136 ? -16.894 -1.273 8.622 1.00 58.84 136 GLY A O 1
ATOM 1108 N N . ASN A 1 137 ? -15.603 -3.028 9.177 1.00 76.56 137 ASN A N 1
ATOM 1109 C CA . ASN A 1 137 ? -16.281 -3.284 10.448 1.00 76.56 137 ASN A CA 1
ATOM 1110 C C . ASN A 1 137 ? -15.390 -2.837 11.612 1.00 76.56 137 ASN A C 1
ATOM 1112 O O . ASN A 1 137 ? -14.630 -3.654 12.131 1.00 76.56 137 ASN A O 1
ATOM 1116 N N . PRO A 1 138 ? -15.429 -1.549 12.006 1.00 81.69 138 PRO A N 1
ATOM 1117 C CA . PRO A 1 138 ? -14.745 -1.112 13.212 1.00 81.69 138 PRO A CA 1
ATOM 1118 C C . PRO A 1 138 ? -15.258 -1.929 14.404 1.00 81.69 138 PRO A C 1
ATOM 1120 O O . PRO A 1 138 ? -16.469 -2.076 14.586 1.00 81.69 138 PRO A O 1
ATOM 1123 N N . LEU A 1 139 ? -14.323 -2.476 15.180 1.00 92.62 139 LEU A N 1
ATOM 1124 C CA . LEU A 1 139 ? -14.604 -3.036 16.496 1.00 92.62 139 LEU A CA 1
ATOM 1125 C C . LEU A 1 139 ? -14.859 -1.875 17.456 1.00 92.62 139 LEU A C 1
ATOM 1127 O O . LEU A 1 139 ? -14.109 -0.896 17.458 1.00 92.62 139 LEU A O 1
ATOM 1131 N N . ILE A 1 140 ? -15.933 -1.967 18.231 1.00 94.75 140 ILE A N 1
ATOM 1132 C CA . ILE A 1 140 ? -16.362 -0.913 19.148 1.00 94.75 140 ILE A CA 1
ATOM 1133 C C . ILE A 1 140 ? -16.449 -1.516 20.537 1.00 94.75 140 ILE A C 1
ATOM 1135 O O . ILE A 1 140 ? -17.153 -2.508 20.739 1.00 94.75 140 ILE A O 1
ATOM 1139 N N . SER A 1 141 ? -15.735 -0.897 21.471 1.00 96.62 141 SER A N 1
ATOM 1140 C CA . SER A 1 141 ? -15.745 -1.276 22.877 1.00 96.62 141 SER A CA 1
ATOM 1141 C C . SER A 1 141 ? -16.803 -0.463 23.624 1.00 96.62 141 SER A C 1
ATOM 1143 O O . SER A 1 141 ? -16.724 0.767 23.645 1.00 96.62 141 SER A O 1
ATOM 1145 N N . ILE A 1 142 ? -17.797 -1.131 24.211 1.00 96.75 142 ILE A N 1
ATOM 1146 C CA . ILE A 1 142 ? -18.860 -0.519 25.025 1.00 96.75 142 ILE A CA 1
ATOM 1147 C C . ILE A 1 142 ? -18.971 -1.342 26.307 1.00 96.75 142 ILE A C 1
ATOM 1149 O O . ILE A 1 142 ? -19.178 -2.550 26.241 1.00 96.75 142 ILE A O 1
ATOM 1153 N N . GLY A 1 143 ? -18.783 -0.711 27.470 1.00 94.00 143 GLY A N 1
ATOM 1154 C CA . GLY A 1 143 ? -18.889 -1.402 28.762 1.00 94.00 143 GLY A CA 1
ATOM 1155 C C . GLY A 1 143 ? -17.893 -2.555 28.956 1.00 94.00 143 GLY A C 1
ATOM 1156 O O . GLY A 1 143 ? -18.214 -3.528 29.620 1.00 94.00 143 GLY A O 1
ATOM 1157 N N . GLY A 1 144 ? -16.704 -2.479 28.348 1.00 95.69 144 GLY A N 1
ATOM 1158 C CA . GLY A 1 144 ? -15.669 -3.520 28.450 1.00 95.69 144 GLY A CA 1
ATOM 1159 C C . GLY A 1 144 ? -15.779 -4.650 27.420 1.00 95.69 144 GLY A C 1
ATOM 1160 O O . GLY A 1 144 ? -14.794 -5.345 27.181 1.00 95.69 144 GLY A O 1
ATOM 1161 N N . GLU A 1 145 ? -16.909 -4.789 26.727 1.00 97.00 145 GLU A N 1
ATOM 1162 C CA . GLU A 1 145 ? -17.047 -5.745 25.627 1.00 97.00 145 GLU A CA 1
ATOM 1163 C C . GLU A 1 145 ? -16.661 -5.103 24.297 1.00 97.00 145 GLU A C 1
ATOM 1165 O O . GLU A 1 145 ? -17.065 -3.981 23.997 1.00 97.00 145 GLU A O 1
ATOM 1170 N N . THR A 1 146 ? -15.897 -5.823 23.472 1.00 96.25 146 THR A N 1
ATOM 1171 C CA . THR A 1 146 ? -15.500 -5.368 22.134 1.00 96.25 146 THR A CA 1
ATOM 1172 C C . THR A 1 146 ? -16.169 -6.239 21.083 1.00 96.25 146 THR A C 1
ATOM 1174 O O . THR A 1 146 ? -15.819 -7.406 20.934 1.00 96.25 146 THR A O 1
ATOM 1177 N N . LYS A 1 147 ? -17.122 -5.661 20.350 1.00 96.38 147 LYS A N 1
ATOM 1178 C CA . LYS A 1 147 ? -17.895 -6.346 19.305 1.00 96.38 147 LYS A CA 1
ATOM 1179 C C . LYS A 1 147 ? -17.887 -5.545 18.008 1.00 96.38 147 LYS A C 1
ATOM 1181 O O . LYS A 1 147 ? -17.593 -4.345 17.983 1.00 96.38 147 LYS A O 1
ATOM 1186 N N . THR A 1 148 ? -18.206 -6.203 16.902 1.00 95.19 148 THR A N 1
ATOM 1187 C CA . THR A 1 148 ? -18.469 -5.539 15.624 1.00 95.19 148 THR A CA 1
ATOM 1188 C C . THR A 1 148 ? -19.796 -4.782 15.675 1.00 95.19 148 THR A C 1
ATOM 1190 O O . THR A 1 148 ? -20.696 -5.091 16.451 1.00 95.19 148 THR A O 1
ATOM 1193 N N . LEU A 1 149 ? -19.965 -3.797 14.791 1.00 94.81 149 LEU A N 1
ATOM 1194 C CA . LEU A 1 149 ? -21.218 -3.042 14.691 1.00 94.81 149 LEU A CA 1
ATOM 1195 C C . LEU A 1 149 ? -22.448 -3.924 14.390 1.00 94.81 149 LEU A C 1
ATOM 1197 O O . LEU A 1 149 ? -23.561 -3.574 14.772 1.00 94.81 149 LEU A O 1
ATOM 1201 N N . ARG A 1 150 ? -22.255 -5.050 13.687 1.00 95.12 150 ARG A N 1
ATOM 1202 C CA . ARG A 1 150 ? -23.325 -6.015 13.396 1.00 95.12 150 ARG A CA 1
ATOM 1203 C C . ARG A 1 150 ? -23.694 -6.819 14.640 1.00 95.12 150 ARG A C 1
ATOM 1205 O O . ARG A 1 150 ? -24.873 -6.904 14.943 1.00 95.12 150 ARG A O 1
ATOM 1212 N N . GLU A 1 151 ? -22.710 -7.323 15.375 1.00 95.81 151 GLU A N 1
ATOM 1213 C CA . GLU A 1 151 ? -22.952 -8.014 16.647 1.00 95.81 151 GLU A CA 1
ATOM 1214 C C . GLU A 1 151 ? -23.651 -7.088 17.649 1.00 95.81 151 GLU A C 1
ATOM 1216 O O . GLU A 1 151 ? -24.629 -7.488 18.266 1.00 95.81 151 GLU A O 1
ATOM 1221 N N . TRP A 1 152 ? -23.236 -5.817 17.741 1.00 97.44 152 TRP A N 1
ATOM 1222 C CA . TRP A 1 152 ? -23.947 -4.828 18.556 1.00 97.44 152 TRP A CA 1
ATOM 1223 C C . TRP A 1 152 ? -25.392 -4.605 18.097 1.00 97.44 152 TRP A C 1
ATOM 1225 O O . TRP A 1 152 ? -26.269 -4.429 18.940 1.00 97.44 152 TRP A O 1
ATOM 1235 N N . ALA A 1 153 ? -25.663 -4.613 16.788 1.00 96.56 153 ALA A N 1
ATOM 1236 C CA . ALA A 1 153 ? -27.023 -4.501 16.256 1.00 96.56 153 ALA A CA 1
ATOM 1237 C C . ALA A 1 153 ? -27.887 -5.711 16.644 1.00 96.56 153 ALA A C 1
ATOM 1239 O O . ALA A 1 153 ? -29.034 -5.545 17.049 1.00 96.56 153 ALA A O 1
ATOM 1240 N N . GLU A 1 154 ? -27.317 -6.913 16.561 1.00 96.94 154 GLU A N 1
ATOM 1241 C CA . GLU A 1 154 ? -27.979 -8.166 16.928 1.00 96.94 154 GLU A CA 1
ATOM 1242 C C . GLU A 1 154 ? -28.258 -8.234 18.436 1.00 96.94 154 GLU A C 1
ATOM 1244 O O . GLU A 1 154 ? -29.384 -8.524 18.827 1.00 96.94 154 GLU A O 1
ATOM 1249 N N . THR A 1 155 ? -27.288 -7.890 19.292 1.00 97.38 155 THR A N 1
ATOM 1250 C CA . THR A 1 155 ? -27.468 -7.978 20.752 1.00 97.38 155 THR A CA 1
ATOM 1251 C C . THR A 1 155 ? -28.328 -6.859 21.333 1.00 97.38 155 THR A C 1
ATOM 1253 O O . THR A 1 155 ? -28.989 -7.072 22.341 1.00 97.38 155 THR A O 1
ATOM 1256 N N . SER A 1 156 ? -28.319 -5.658 20.740 1.00 96.38 156 SER A N 1
ATOM 1257 C CA . SER A 1 156 ? -29.124 -4.524 21.232 1.00 96.38 156 SER A CA 1
ATOM 1258 C C . SER A 1 156 ? -30.518 -4.425 20.609 1.00 96.38 156 SER A C 1
ATOM 1260 O O . SER A 1 156 ? -31.331 -3.626 21.066 1.00 96.38 156 SER A O 1
ATOM 1262 N N . GLY A 1 157 ? -30.785 -5.172 19.532 1.00 97.12 157 GLY A N 1
ATOM 1263 C CA . GLY A 1 157 ? -32.011 -5.042 18.739 1.00 97.12 157 GLY A CA 1
ATOM 1264 C C . GLY A 1 157 ? -32.110 -3.737 17.934 1.00 97.12 157 GLY A C 1
ATOM 1265 O O . GLY A 1 157 ? -33.145 -3.455 17.331 1.00 97.12 157 GLY A O 1
ATOM 1266 N N . ILE A 1 158 ? -31.054 -2.916 17.900 1.00 97.19 158 ILE A N 1
ATOM 1267 C CA . ILE A 1 158 ? -31.025 -1.663 17.138 1.00 97.19 158 ILE A CA 1
ATOM 1268 C C . ILE A 1 158 ? -30.573 -1.962 15.702 1.00 97.19 158 ILE A C 1
ATOM 1270 O O . ILE A 1 158 ? -29.523 -2.575 15.513 1.00 97.19 158 ILE A O 1
ATOM 1274 N N . PRO A 1 159 ? -31.273 -1.474 14.659 1.00 97.38 159 PRO A N 1
ATOM 1275 C CA . PRO A 1 159 ? -30.864 -1.698 13.279 1.00 97.38 159 PRO A CA 1
ATOM 1276 C C . PRO A 1 159 ? -29.427 -1.235 13.014 1.00 97.38 159 PRO A C 1
ATOM 1278 O O . PRO A 1 159 ? -29.045 -0.113 13.359 1.00 97.38 159 PRO A O 1
ATOM 1281 N N . TYR A 1 160 ? -28.651 -2.063 12.310 1.00 95.81 160 TYR A N 1
ATOM 1282 C CA . TYR A 1 160 ? -27.257 -1.775 11.946 1.00 95.81 160 TYR A CA 1
ATOM 1283 C C . TYR A 1 160 ? -27.074 -0.377 11.333 1.00 95.81 160 TYR A C 1
ATOM 1285 O O . TYR A 1 160 ? -26.132 0.342 11.667 1.00 95.81 160 TYR A O 1
ATOM 1293 N N . ILE A 1 161 ? -27.999 0.033 10.455 1.00 95.50 161 ILE A N 1
ATOM 1294 C CA . ILE A 1 161 ? -27.947 1.340 9.789 1.00 95.50 161 ILE A CA 1
ATOM 1295 C C . ILE A 1 161 ? -28.037 2.505 10.788 1.00 95.50 161 ILE A C 1
ATOM 1297 O O . ILE A 1 161 ? -27.365 3.519 10.602 1.00 95.50 161 ILE A O 1
ATOM 1301 N N . THR A 1 162 ? -28.799 2.345 11.871 1.00 95.75 162 THR A N 1
ATOM 1302 C CA . THR A 1 162 ? -28.955 3.343 12.936 1.00 95.75 162 THR A CA 1
ATOM 1303 C C . THR A 1 162 ? -27.657 3.494 13.720 1.00 95.75 162 THR A C 1
ATOM 1305 O O . THR A 1 162 ? -27.171 4.613 13.893 1.00 95.75 162 THR A O 1
ATOM 1308 N N . LEU A 1 163 ? -27.039 2.380 14.130 1.00 96.25 163 LEU A N 1
ATOM 1309 C CA . LEU A 1 163 ? -25.744 2.408 14.817 1.00 96.25 163 LEU A CA 1
ATOM 1310 C C . LEU A 1 163 ? -24.651 3.022 13.924 1.00 96.25 163 LEU A C 1
ATOM 1312 O O . LEU A 1 163 ? -23.879 3.869 14.375 1.00 96.25 163 LEU A O 1
ATOM 1316 N N . TYR A 1 164 ? -24.635 2.673 12.632 1.00 94.69 164 TYR A N 1
ATOM 1317 C CA . TYR A 1 164 ? -23.712 3.253 11.652 1.00 94.69 164 TYR A CA 1
ATOM 1318 C C . TYR A 1 164 ? -23.868 4.776 11.536 1.00 94.69 164 TYR A C 1
ATOM 1320 O O . TYR A 1 164 ? -22.876 5.511 11.553 1.00 94.69 164 TYR A O 1
ATOM 1328 N N . GLN A 1 165 ? -25.106 5.272 11.453 1.00 93.81 165 GLN A N 1
ATOM 1329 C CA . GLN A 1 165 ? -25.373 6.710 11.412 1.00 93.81 165 GLN A CA 1
ATOM 1330 C C . GLN A 1 165 ? -24.933 7.407 12.702 1.00 93.81 165 GLN A C 1
ATOM 1332 O O . GLN A 1 165 ? -24.294 8.456 12.626 1.00 93.81 165 GLN A O 1
ATOM 1337 N N . ARG A 1 166 ? -25.190 6.821 13.879 1.00 95.06 166 ARG A N 1
ATOM 1338 C CA . ARG A 1 166 ? -24.735 7.375 15.166 1.00 95.06 166 ARG A CA 1
ATOM 1339 C C . ARG A 1 166 ? -23.213 7.547 15.211 1.00 95.06 166 ARG A C 1
ATOM 1341 O O . ARG A 1 166 ? -22.734 8.630 15.546 1.00 95.06 166 ARG A O 1
ATOM 1348 N N . ILE A 1 167 ? -22.452 6.548 14.761 1.00 94.06 167 ILE A N 1
ATOM 1349 C CA . ILE A 1 167 ? -20.984 6.641 14.655 1.00 94.06 167 ILE A CA 1
ATOM 1350 C C . ILE A 1 167 ? -20.570 7.744 13.681 1.00 94.06 167 ILE A C 1
ATOM 1352 O O . ILE A 1 167 ? -19.720 8.570 14.007 1.00 94.06 167 ILE A O 1
ATOM 1356 N N . ARG A 1 168 ? -21.193 7.801 12.495 1.00 91.31 168 ARG A N 1
ATOM 1357 C CA . ARG A 1 168 ? -20.908 8.839 11.490 1.00 91.31 168 ARG A CA 1
ATOM 1358 C C . ARG A 1 168 ? -21.199 10.250 12.015 1.00 91.31 168 ARG A C 1
ATOM 1360 O O . ARG A 1 168 ? -20.518 11.194 11.626 1.00 91.31 168 ARG A O 1
ATOM 1367 N N . HIS A 1 169 ? -22.176 10.390 12.908 1.00 92.62 169 HIS A N 1
ATOM 1368 C CA . HIS A 1 169 ? -22.505 11.638 13.596 1.00 92.62 169 HIS A CA 1
ATOM 1369 C C . HIS A 1 169 ? -21.670 11.885 14.865 1.00 92.62 169 HIS A C 1
ATOM 1371 O O . HIS A 1 169 ? -21.904 12.875 15.561 1.00 92.62 169 HIS A O 1
ATOM 1377 N N . GLY A 1 170 ? -20.695 11.028 15.173 1.00 91.88 170 GLY A N 1
ATOM 1378 C CA . GLY A 1 170 ? -19.789 11.198 16.307 1.00 91.88 170 GLY A CA 1
ATOM 1379 C C . GLY A 1 170 ? -20.478 11.047 17.661 1.00 91.88 170 GLY A C 1
ATOM 1380 O O . GLY A 1 170 ? -20.208 11.835 18.568 1.00 91.88 170 GLY A O 1
ATOM 1381 N N . TRP A 1 171 ? -21.421 10.111 17.778 1.00 93.88 171 TRP A N 1
ATOM 1382 C CA . TRP A 1 171 ? -21.954 9.682 19.073 1.00 93.88 171 TRP A CA 1
ATOM 1383 C C . TRP A 1 171 ? -20.864 8.974 19.876 1.00 93.88 171 TRP A C 1
ATOM 1385 O O . TRP A 1 171 ? -19.983 8.328 19.299 1.00 93.88 171 TRP A O 1
ATOM 1395 N N . LYS A 1 172 ? -20.918 9.099 21.204 1.00 94.25 172 LYS A N 1
ATOM 1396 C CA . LYS A 1 172 ? -19.998 8.357 22.072 1.00 94.25 172 LYS A CA 1
ATOM 1397 C C . LYS A 1 172 ? -20.365 6.865 22.064 1.00 94.25 172 LYS A C 1
ATOM 1399 O O . LYS A 1 172 ? -21.545 6.559 21.900 1.00 94.25 172 LYS A O 1
ATOM 1404 N N . PRO A 1 173 ? -19.405 5.941 22.267 1.00 94.38 173 PRO A N 1
ATOM 1405 C CA . PRO A 1 173 ? -19.669 4.499 22.267 1.00 94.38 173 PRO A CA 1
ATOM 1406 C C . PRO A 1 173 ? -20.821 4.083 23.192 1.00 94.38 173 PRO A C 1
ATOM 1408 O O . PRO A 1 173 ? -21.696 3.337 22.774 1.00 94.38 173 PRO A O 1
ATOM 1411 N N . GLU A 1 174 ? -20.884 4.642 24.400 1.00 94.06 174 GLU A N 1
ATOM 1412 C CA . GLU A 1 174 ? -21.946 4.374 25.386 1.00 94.06 174 GLU A CA 1
ATOM 1413 C C . GLU A 1 174 ? -23.335 4.837 24.919 1.00 94.06 174 GLU A C 1
ATOM 1415 O O . GLU A 1 174 ? -24.346 4.204 25.209 1.00 94.06 174 GLU A O 1
ATOM 1420 N N . GLU A 1 175 ? -23.400 5.910 24.127 1.00 95.38 175 GLU A N 1
ATOM 1421 C CA . GLU A 1 175 ? -24.656 6.446 23.594 1.00 95.38 175 GLU A CA 1
ATOM 1422 C C . GLU A 1 175 ? -25.165 5.635 22.389 1.00 95.38 175 GLU A C 1
ATOM 1424 O O . GLU A 1 175 ? -26.316 5.792 21.971 1.00 95.38 175 GLU A O 1
ATOM 1429 N N . LEU A 1 176 ? -24.326 4.772 21.799 1.00 96.00 176 LEU A N 1
ATOM 1430 C CA . LEU A 1 176 ? -24.695 4.003 20.609 1.00 96.00 176 LEU A CA 1
ATOM 1431 C C . LEU A 1 176 ? -25.849 3.043 20.876 1.00 96.00 176 LEU A C 1
ATOM 1433 O O . LEU A 1 176 ? -26.620 2.801 19.952 1.00 96.00 176 LEU A O 1
ATOM 1437 N N . LEU A 1 177 ? -25.995 2.546 22.106 1.00 96.69 177 LEU A N 1
ATOM 1438 C CA . LEU A 1 177 ? -27.009 1.555 22.478 1.00 96.69 177 LEU A CA 1
ATOM 1439 C C . LEU A 1 177 ? -28.313 2.171 23.014 1.00 96.69 177 LEU A C 1
ATOM 1441 O O . LEU A 1 177 ? -29.208 1.445 23.431 1.00 96.69 177 LEU A O 1
ATOM 1445 N N . LEU A 1 178 ? -28.461 3.501 22.986 1.00 95.81 178 LEU A N 1
ATOM 1446 C CA . LEU A 1 178 ? -29.703 4.152 23.415 1.00 95.81 178 LEU A CA 1
ATOM 1447 C C . LEU A 1 178 ? -30.890 3.763 22.505 1.00 95.81 178 LEU A C 1
ATOM 1449 O O . LEU A 1 178 ? -30.707 3.623 21.292 1.00 95.81 178 LEU A O 1
ATOM 1453 N N . PRO A 1 179 ? -32.127 3.658 23.017 1.00 95.56 179 PRO A N 1
ATOM 1454 C CA . PRO A 1 179 ? -33.294 3.314 22.203 1.00 95.56 179 PRO A CA 1
ATOM 1455 C C . PRO A 1 179 ? -33.537 4.317 21.065 1.00 95.56 179 PRO A C 1
ATOM 1457 O O . PRO A 1 179 ? -33.133 5.486 21.124 1.00 95.56 179 PRO A O 1
ATOM 1460 N N . ILE A 1 180 ? -34.170 3.851 19.988 1.00 93.31 180 ILE A N 1
ATOM 1461 C CA . ILE A 1 180 ? -34.484 4.663 18.803 1.00 93.31 180 ILE A CA 1
ATOM 1462 C C . ILE A 1 180 ? -35.437 5.800 19.213 1.00 93.31 180 ILE A C 1
ATOM 1464 O O . ILE A 1 180 ? -36.347 5.595 20.006 1.00 93.31 180 ILE A O 1
ATOM 1468 N N . GLY A 1 181 ? -35.214 7.013 18.700 1.00 90.38 181 GLY A N 1
ATOM 1469 C CA . GLY A 1 181 ? -36.004 8.204 19.054 1.00 90.38 181 GLY A CA 1
ATOM 1470 C C . GLY A 1 181 ? -35.375 9.088 20.134 1.00 90.38 181 GLY A C 1
ATOM 1471 O O . GLY A 1 181 ? -35.790 10.234 20.310 1.00 90.38 181 GLY A O 1
ATOM 1472 N N . THR A 1 182 ? -34.305 8.628 20.788 1.00 86.25 182 THR A N 1
ATOM 1473 C CA . THR A 1 182 ? -33.490 9.489 21.651 1.00 86.25 182 THR A CA 1
ATOM 1474 C C . THR A 1 182 ? -32.835 10.594 20.817 1.00 86.25 182 THR A C 1
ATOM 1476 O O . THR A 1 182 ? -31.943 10.356 19.998 1.00 86.25 182 THR A O 1
ATOM 1479 N N . ARG A 1 183 ? -33.291 11.841 20.995 1.00 81.19 183 ARG A N 1
ATOM 1480 C CA . ARG A 1 183 ? -32.585 13.003 20.443 1.00 81.19 183 ARG A CA 1
ATOM 1481 C C . ARG A 1 183 ? -31.264 13.140 21.185 1.00 81.19 183 ARG A C 1
ATOM 1483 O O . ARG A 1 183 ? -31.251 13.233 22.411 1.00 81.19 183 ARG A O 1
ATOM 1490 N N . ARG A 1 184 ? -30.158 13.204 20.437 1.00 79.50 184 ARG A N 1
ATOM 1491 C CA . ARG A 1 184 ? -28.857 13.583 20.996 1.00 79.50 184 ARG A CA 1
ATOM 1492 C C . ARG A 1 184 ? -29.052 14.905 21.730 1.00 79.50 184 ARG A C 1
ATOM 1494 O O . ARG A 1 184 ? -29.418 15.896 21.091 1.00 79.50 184 ARG A O 1
ATOM 1501 N N . LYS A 1 185 ? -28.816 14.933 23.046 1.00 77.56 185 LYS A N 1
ATOM 1502 C CA . LYS A 1 185 ? -28.681 16.207 23.754 1.00 77.56 185 LYS A CA 1
ATOM 1503 C C . LYS A 1 185 ? -27.572 16.947 23.021 1.00 77.56 185 LYS A C 1
ATOM 1505 O O . LYS A 1 185 ? -26.452 16.441 22.943 1.00 77.56 185 LYS A O 1
ATOM 1510 N N . LYS A 1 186 ? -27.899 18.078 22.383 1.00 73.44 186 LYS A N 1
ATOM 1511 C CA . LYS A 1 186 ? -26.869 18.993 21.889 1.00 73.44 186 LYS A CA 1
ATOM 1512 C C . LYS A 1 186 ? -26.034 19.280 23.121 1.00 73.44 186 LYS A C 1
ATOM 1514 O O . LYS A 1 186 ? -26.516 19.958 24.020 1.00 73.44 186 LYS A O 1
ATOM 1519 N N . VAL A 1 187 ? -24.845 18.690 23.190 1.00 68.94 187 VAL A N 1
ATOM 1520 C CA . VAL A 1 187 ? -23.849 19.108 24.160 1.00 68.94 187 VAL A CA 1
ATOM 1521 C C . VAL A 1 187 ? -23.631 20.563 23.791 1.00 68.94 187 VAL A C 1
ATOM 1523 O O . VAL A 1 187 ? -23.095 20.861 22.721 1.00 68.94 187 VAL A O 1
ATOM 1526 N N . SER A 1 188 ? -24.216 21.469 24.570 1.00 61.66 188 SER A N 1
ATOM 1527 C CA . SER A 1 188 ? -23.923 22.884 24.468 1.00 61.66 188 SER A CA 1
ATOM 1528 C C . SER A 1 188 ? -22.417 22.962 24.632 1.00 61.66 188 SER A C 1
ATOM 1530 O O . SER A 1 188 ? -21.887 22.646 25.692 1.00 61.66 188 SER A O 1
ATOM 1532 N N . ASN A 1 189 ? -21.711 23.308 23.558 1.00 57.16 189 ASN A N 1
ATOM 1533 C CA . ASN A 1 189 ? -20.252 23.442 23.531 1.00 57.16 189 ASN A CA 1
ATOM 1534 C C . ASN A 1 189 ? -19.727 24.539 24.496 1.00 57.16 189 ASN A C 1
ATOM 1536 O O . ASN A 1 189 ? -18.578 24.955 24.373 1.00 57.16 189 ASN A O 1
ATOM 1540 N N . ASP A 1 190 ? -20.547 25.020 25.435 1.00 56.97 190 ASP A N 1
ATOM 1541 C CA . ASP A 1 190 ? -20.202 26.012 26.449 1.00 56.97 190 ASP A CA 1
ATOM 1542 C C . ASP A 1 190 ? -19.294 25.447 27.556 1.00 56.97 190 ASP A C 1
ATOM 1544 O O . ASP A 1 190 ? -18.494 26.202 28.094 1.00 56.97 190 ASP A O 1
ATOM 1548 N N . GLU A 1 191 ? -19.324 24.143 27.863 1.00 55.94 191 GLU A N 1
ATOM 1549 C CA . GLU A 1 191 ? -18.593 23.612 29.037 1.00 55.94 191 GLU A CA 1
ATOM 1550 C C . GLU A 1 191 ? -17.180 23.066 28.758 1.00 55.94 191 GLU A C 1
ATOM 1552 O O . GLU A 1 191 ? -16.418 22.834 29.688 1.00 55.94 191 GLU A O 1
ATOM 1557 N N . THR A 1 192 ? -16.769 22.884 27.498 1.00 51.59 192 THR A N 1
ATOM 1558 C CA . THR A 1 192 ? -15.429 22.329 27.166 1.00 51.59 192 THR A CA 1
ATOM 1559 C C . THR A 1 192 ? -14.526 23.279 26.383 1.00 51.59 192 THR A C 1
ATOM 1561 O O . THR A 1 192 ? -13.454 22.886 25.921 1.00 51.59 192 THR A O 1
ATOM 1564 N N . SER A 1 193 ? -14.907 24.553 26.260 1.00 46.12 193 SER A N 1
ATOM 1565 C CA . SER A 1 193 ? -14.033 25.582 25.692 1.00 46.12 193 SER A CA 1
ATOM 1566 C C . SER A 1 193 ? -13.380 26.389 26.827 1.00 46.12 193 SER A C 1
ATOM 1568 O O . SER A 1 193 ? -14.073 27.185 27.462 1.00 46.12 193 SER A O 1
ATOM 1570 N N . PRO A 1 194 ? -12.060 26.263 27.086 1.00 48.88 194 PRO A N 1
ATOM 1571 C CA . PRO A 1 194 ? -11.342 27.018 28.120 1.00 48.88 194 PRO A CA 1
ATOM 1572 C C . PRO A 1 194 ? -11.094 28.470 27.670 1.00 48.88 194 PRO A C 1
ATOM 1574 O O . PRO A 1 194 ? -9.964 28.945 27.583 1.00 48.88 194 PRO A O 1
ATOM 1577 N N . LYS A 1 195 ? -12.162 29.176 27.285 1.00 51.06 195 LYS A N 1
ATOM 1578 C CA . LYS A 1 195 ? -12.113 30.548 26.757 1.00 51.06 195 LYS A CA 1
ATOM 1579 C C . LYS A 1 195 ? -12.801 31.582 27.649 1.00 51.06 195 LYS A C 1
ATOM 1581 O O . LYS A 1 195 ? -12.654 32.769 27.368 1.00 51.06 195 LYS A O 1
ATOM 1586 N N . LYS A 1 196 ? -13.522 31.182 28.704 1.00 49.50 196 LYS A N 1
ATOM 1587 C CA . LYS A 1 196 ? -14.323 32.121 29.515 1.00 49.50 196 LYS A CA 1
ATOM 1588 C C . LYS A 1 196 ? -13.639 32.679 30.770 1.00 49.50 196 LYS A C 1
ATOM 1590 O O . LYS A 1 196 ? -14.037 33.751 31.202 1.00 49.50 196 LYS A O 1
ATOM 1595 N N . GLU A 1 197 ? -12.553 32.090 31.272 1.00 46.62 197 GLU A N 1
ATOM 1596 C CA . GLU A 1 197 ? -11.848 32.641 32.452 1.00 46.62 197 GLU A CA 1
ATOM 1597 C C . GLU A 1 197 ? -10.923 33.835 32.157 1.00 46.62 197 GLU A C 1
ATOM 1599 O O . GLU A 1 197 ? -10.450 34.498 33.072 1.00 46.62 197 GLU A O 1
ATOM 1604 N N . ARG A 1 198 ? -10.698 34.201 30.888 1.00 51.44 198 ARG A N 1
ATOM 1605 C CA . ARG A 1 198 ? -9.813 35.331 30.542 1.00 51.44 198 ARG A CA 1
ATOM 1606 C C . ARG A 1 198 ? -10.459 36.721 30.592 1.00 51.44 198 ARG A C 1
ATOM 1608 O O . ARG A 1 198 ? -9.762 37.696 30.335 1.00 51.44 198 ARG A O 1
ATOM 1615 N N . LYS A 1 199 ? -11.756 36.855 30.894 1.00 53.75 199 LYS A N 1
ATOM 1616 C CA . LYS A 1 199 ? -12.447 38.162 30.831 1.00 53.75 199 LYS A CA 1
ATOM 1617 C C . LYS A 1 199 ? -12.644 38.890 32.167 1.00 53.75 199 LYS A C 1
ATOM 1619 O O . LYS A 1 199 ? -13.146 40.005 32.136 1.00 53.75 199 LYS A O 1
ATOM 1624 N N . ALA A 1 200 ? -12.217 38.333 33.303 1.00 50.28 200 ALA A N 1
ATOM 1625 C CA . ALA A 1 200 ? -12.419 38.969 34.615 1.00 50.28 200 ALA A CA 1
ATOM 1626 C C . ALA A 1 200 ? -11.175 39.664 35.215 1.00 50.28 200 ALA A C 1
ATOM 1628 O O . ALA A 1 200 ? -11.283 40.259 36.279 1.00 50.28 200 ALA A O 1
ATOM 1629 N N . ALA A 1 201 ? -10.014 39.647 34.546 1.00 49.69 201 ALA A N 1
ATOM 1630 C CA . ALA A 1 201 ? -8.767 40.225 35.074 1.00 49.69 201 ALA A CA 1
ATOM 1631 C C . ALA A 1 201 ? -8.212 41.402 34.244 1.00 49.69 201 ALA A C 1
ATOM 1633 O O . ALA A 1 201 ? -7.003 41.600 34.184 1.00 49.69 201 ALA A O 1
ATOM 1634 N N . LEU A 1 202 ? -9.075 42.190 33.588 1.00 49.88 202 LEU A N 1
ATOM 1635 C CA . LEU A 1 202 ? -8.665 43.420 32.895 1.00 49.88 202 LEU A CA 1
ATOM 1636 C C . LEU A 1 202 ? -8.937 44.645 33.782 1.00 49.88 202 LEU A C 1
ATOM 1638 O O . LEU A 1 202 ? -9.811 45.462 33.499 1.00 49.88 202 LEU A O 1
ATOM 1642 N N . VAL A 1 203 ? -8.187 44.750 34.881 1.00 52.12 203 VAL A N 1
ATOM 1643 C CA . VAL A 1 203 ? -8.022 46.003 35.626 1.00 52.12 203 VAL A CA 1
ATOM 1644 C C . VAL A 1 203 ? -6.753 46.680 35.109 1.00 52.12 203 VAL A C 1
ATOM 1646 O O . VAL A 1 203 ? -5.647 46.214 35.343 1.00 52.12 203 VAL A O 1
ATOM 1649 N N . LYS A 1 204 ? -6.986 47.748 34.340 1.00 56.41 204 LYS A N 1
ATOM 1650 C CA . LYS A 1 204 ? -6.148 48.926 34.058 1.00 56.41 204 LYS A CA 1
ATOM 1651 C C . LYS A 1 204 ? -4.636 48.815 34.345 1.00 56.41 204 LYS A C 1
ATOM 1653 O O . LYS A 1 204 ? -4.213 49.004 35.480 1.00 56.41 204 LYS A O 1
ATOM 1658 N N . THR A 1 205 ? -3.840 48.753 33.279 1.00 45.41 205 THR A N 1
ATOM 1659 C CA . THR A 1 205 ? -2.520 49.407 33.201 1.00 45.41 205 THR A CA 1
ATOM 1660 C C . THR A 1 205 ? -2.351 50.084 31.830 1.00 45.41 205 THR A C 1
ATOM 1662 O O . THR A 1 205 ? -2.988 49.652 30.864 1.00 45.41 205 THR A O 1
ATOM 1665 N N . PRO A 1 206 ? -1.584 51.188 31.749 1.00 55.09 206 PRO A N 1
ATOM 1666 C CA . PRO A 1 206 ? -1.519 52.048 30.573 1.00 55.09 206 PRO A CA 1
ATOM 1667 C C . PRO A 1 206 ? -0.472 51.584 29.548 1.00 55.09 206 PRO A C 1
ATOM 1669 O O . PRO A 1 206 ? 0.552 51.010 29.906 1.00 55.09 206 PRO A O 1
ATOM 1672 N N . ASP A 1 207 ? -0.787 51.866 28.283 1.00 49.34 207 ASP A N 1
ATOM 1673 C CA . ASP A 1 207 ? 0.084 52.023 27.110 1.00 49.34 207 ASP A CA 1
ATOM 1674 C C . ASP A 1 207 ? 1.521 51.474 27.206 1.00 49.34 207 ASP A C 1
ATOM 1676 O O . ASP A 1 207 ? 2.465 52.163 27.587 1.00 49.34 207 ASP A O 1
ATOM 1680 N N . SER A 1 208 ? 1.710 50.240 26.740 1.00 50.12 208 SER A N 1
ATOM 1681 C CA . SER A 1 208 ? 2.934 49.872 26.024 1.00 50.12 208 SER A CA 1
ATOM 1682 C C . SER A 1 208 ? 2.616 48.782 25.001 1.00 50.12 208 SER A C 1
ATOM 1684 O O . SER A 1 208 ? 2.087 47.712 25.304 1.00 50.12 208 SER A O 1
ATOM 1686 N N . SER A 1 209 ? 2.866 49.113 23.742 1.00 54.53 209 SER A N 1
ATOM 1687 C CA . SER A 1 209 ? 2.675 48.266 22.577 1.00 54.53 209 SER A CA 1
ATOM 1688 C C . SER A 1 209 ? 3.761 47.187 22.511 1.00 54.53 209 SER A C 1
ATOM 1690 O O . SER A 1 209 ? 4.832 47.432 21.960 1.00 54.53 209 SER A O 1
ATOM 1692 N N . GLU A 1 210 ? 3.482 45.986 23.018 1.00 53.34 210 GLU A N 1
ATOM 1693 C CA . GLU A 1 210 ? 4.259 44.787 22.683 1.00 53.34 210 GLU A CA 1
ATOM 1694 C C . GLU A 1 210 ? 3.358 43.650 22.178 1.00 53.34 210 GLU A C 1
ATOM 1696 O O . GLU A 1 210 ? 2.424 43.176 22.830 1.00 53.34 210 GLU A O 1
ATOM 1701 N N . ASP A 1 211 ? 3.667 43.237 20.952 1.00 56.12 211 ASP A N 1
ATOM 1702 C CA . ASP A 1 211 ? 3.014 42.226 20.131 1.00 56.12 211 ASP A CA 1
ATOM 1703 C C . ASP A 1 211 ? 3.135 40.824 20.766 1.00 56.12 211 ASP A C 1
ATOM 1705 O O . ASP A 1 211 ? 4.071 40.060 20.522 1.00 56.12 211 ASP A O 1
ATOM 1709 N N . THR A 1 212 ? 2.181 40.465 21.628 1.00 51.78 212 THR A N 1
ATOM 1710 C CA . THR A 1 212 ? 2.108 39.146 22.279 1.00 51.78 212 THR A CA 1
ATOM 1711 C C . THR A 1 212 ? 1.277 38.162 21.455 1.00 51.78 212 THR A C 1
ATOM 1713 O O . THR A 1 212 ? 0.196 37.707 21.841 1.00 51.78 212 THR A O 1
ATOM 1716 N N . SER A 1 213 ? 1.821 37.757 20.305 1.00 61.66 213 SER A N 1
ATOM 1717 C CA . SER A 1 213 ? 1.364 36.548 19.613 1.00 61.66 213 SER A CA 1
ATOM 1718 C C . SER A 1 213 ? 1.499 35.329 20.546 1.00 61.66 213 SER A C 1
ATOM 1720 O O . SER A 1 213 ? 2.584 35.080 21.080 1.00 61.66 213 SER A O 1
ATOM 1722 N N . PRO A 1 214 ? 0.434 34.531 20.770 1.00 56.50 214 PRO A N 1
ATOM 1723 C CA . PRO A 1 214 ? 0.460 33.436 21.733 1.00 56.50 214 PRO A CA 1
ATOM 1724 C C . PRO A 1 214 ? 1.528 32.413 21.345 1.00 56.50 214 PRO A C 1
ATOM 1726 O O . PRO A 1 214 ? 1.451 31.778 20.290 1.00 56.50 214 PRO A O 1
ATOM 1729 N N . ALA A 1 215 ? 2.522 32.251 22.222 1.00 56.16 215 ALA A N 1
ATOM 1730 C CA . ALA A 1 215 ? 3.627 31.319 22.069 1.00 56.16 215 ALA A CA 1
ATOM 1731 C C . ALA A 1 215 ? 3.100 29.908 21.764 1.00 56.16 215 ALA A C 1
ATOM 1733 O O . ALA A 1 215 ? 2.602 29.182 22.627 1.00 56.16 215 ALA A O 1
ATOM 1734 N N . ARG A 1 216 ? 3.191 29.524 20.488 1.00 64.62 216 ARG A N 1
ATOM 1735 C CA . ARG A 1 216 ? 2.831 28.203 19.975 1.00 64.62 216 ARG A CA 1
ATOM 1736 C C . ARG A 1 216 ? 3.665 27.169 20.728 1.00 64.62 216 ARG A C 1
ATOM 1738 O O . ARG A 1 216 ? 4.855 27.035 20.452 1.00 64.62 216 ARG A O 1
ATOM 1745 N N . MET A 1 217 ? 3.051 26.459 21.680 1.00 61.03 217 MET A N 1
ATOM 1746 C CA . MET A 1 217 ? 3.710 25.405 22.457 1.00 61.03 217 MET A CA 1
ATOM 1747 C C . MET A 1 217 ? 4.457 24.463 21.505 1.00 61.03 217 MET A C 1
ATOM 1749 O O . MET A 1 217 ? 3.847 23.742 20.706 1.00 61.03 217 MET A O 1
ATOM 1753 N N . LYS A 1 218 ? 5.793 24.508 21.547 1.00 76.38 218 LYS A N 1
ATOM 1754 C CA . LYS A 1 218 ? 6.654 23.666 20.716 1.00 76.38 218 LYS A CA 1
ATOM 1755 C C . LYS A 1 218 ? 6.458 22.227 21.188 1.00 76.38 218 LYS A C 1
ATOM 1757 O O . LYS A 1 218 ? 6.893 21.865 22.278 1.00 76.38 218 LYS A O 1
ATOM 1762 N N . LYS A 1 219 ? 5.757 21.408 20.395 1.00 78.75 219 LYS A N 1
ATOM 1763 C CA . LYS A 1 219 ? 5.605 19.973 20.679 1.00 78.75 219 LYS A CA 1
ATOM 1764 C C . LYS A 1 219 ? 6.999 19.369 20.853 1.00 78.75 219 LYS A C 1
ATOM 1766 O O . LYS A 1 219 ? 7.850 19.566 19.984 1.00 78.75 219 LYS A O 1
ATOM 1771 N N . LYS A 1 220 ? 7.226 18.652 21.962 1.00 82.56 220 LYS A N 1
ATOM 1772 C CA . LYS A 1 220 ? 8.491 17.941 22.193 1.00 82.56 220 LYS A CA 1
ATOM 1773 C C . LYS A 1 220 ? 8.774 17.039 20.979 1.00 82.56 220 LYS A C 1
ATOM 1775 O O . LYS A 1 220 ? 7.860 16.333 20.541 1.00 82.56 220 LYS A O 1
ATOM 1780 N N . PRO A 1 221 ? 9.985 17.087 20.397 1.00 86.44 221 PRO A N 1
ATOM 1781 C CA . PRO A 1 221 ? 10.316 16.264 19.243 1.00 86.44 221 PRO A CA 1
ATOM 1782 C C . PRO A 1 221 ? 10.227 14.786 19.632 1.00 86.44 221 PRO A C 1
ATOM 1784 O O . PRO A 1 221 ? 10.780 14.370 20.646 1.00 86.44 221 PRO A O 1
ATOM 1787 N N . MET A 1 222 ? 9.503 14.004 18.832 1.00 92.62 222 MET A N 1
ATOM 1788 C CA . MET A 1 222 ? 9.345 12.567 19.049 1.00 92.62 222 MET A CA 1
ATOM 1789 C C . MET A 1 222 ? 10.696 11.856 18.873 1.00 92.62 222 MET A C 1
ATOM 1791 O O . MET A 1 222 ? 11.404 12.102 17.892 1.00 92.62 222 MET A O 1
ATOM 1795 N N . GLN A 1 223 ? 11.028 10.986 19.828 1.00 95.06 223 GLN A N 1
ATOM 1796 C CA . GLN A 1 223 ? 12.241 10.169 19.846 1.00 95.06 223 GLN A CA 1
ATOM 1797 C C . GLN A 1 223 ? 11.882 8.685 19.728 1.00 95.06 223 GLN A C 1
ATOM 1799 O O . GLN A 1 223 ? 10.826 8.267 20.200 1.00 95.06 223 GLN A O 1
ATOM 1804 N N . ILE A 1 224 ? 12.756 7.908 19.089 1.00 95.56 224 ILE A N 1
ATOM 1805 C CA . ILE A 1 224 ? 12.617 6.461 18.889 1.00 95.56 224 ILE A CA 1
ATOM 1806 C C . ILE A 1 224 ? 13.914 5.792 19.325 1.00 95.56 224 ILE A C 1
ATOM 1808 O O . ILE A 1 224 ? 14.988 6.311 19.044 1.00 95.56 224 ILE A O 1
ATOM 1812 N N . GLU A 1 225 ? 13.825 4.646 19.987 1.00 95.88 225 GLU A N 1
ATOM 1813 C CA . GLU A 1 225 ? 14.993 3.852 20.360 1.00 95.88 225 GLU A CA 1
ATOM 1814 C C . GLU A 1 225 ? 15.307 2.808 19.277 1.00 95.88 225 GLU A C 1
ATOM 1816 O O . GLU A 1 225 ? 14.435 2.023 18.901 1.00 95.88 225 GLU A O 1
ATOM 1821 N N . LEU A 1 226 ? 16.533 2.829 18.748 1.00 94.19 226 LEU A N 1
ATOM 1822 C CA . LEU A 1 226 ? 17.079 1.851 17.801 1.00 94.19 226 LEU A CA 1
ATOM 1823 C C . LEU A 1 226 ? 18.448 1.405 18.324 1.00 94.19 226 LEU A C 1
ATOM 1825 O O . LEU A 1 226 ? 19.320 2.250 18.529 1.00 94.19 226 LEU A O 1
ATOM 1829 N N . ASP A 1 227 ? 18.627 0.101 18.548 1.00 91.06 227 ASP A N 1
ATOM 1830 C CA . ASP A 1 227 ? 19.848 -0.499 19.116 1.00 91.06 227 ASP A CA 1
ATOM 1831 C C . ASP A 1 227 ? 20.317 0.173 20.421 1.00 91.06 227 ASP A C 1
ATOM 1833 O O . ASP A 1 227 ? 21.488 0.521 20.577 1.00 91.06 227 ASP A O 1
ATOM 1837 N N . GLY A 1 228 ? 19.387 0.452 21.340 1.00 93.25 228 GLY A N 1
ATOM 1838 C CA . GLY A 1 228 ? 19.691 1.116 22.615 1.00 93.25 228 GLY A CA 1
ATOM 1839 C C . GLY A 1 228 ? 20.068 2.600 22.495 1.00 93.25 228 GLY A C 1
ATOM 1840 O O . GLY A 1 228 ? 20.357 3.252 23.497 1.00 93.25 228 GLY A O 1
ATOM 1841 N N . LYS A 1 229 ? 20.058 3.174 21.284 1.00 96.12 229 LYS A N 1
ATOM 1842 C CA . LYS A 1 229 ? 20.282 4.607 21.050 1.00 96.12 229 LYS A CA 1
ATOM 1843 C C . LYS A 1 229 ? 18.965 5.309 20.761 1.00 96.12 229 LYS A C 1
ATOM 1845 O O . LYS A 1 229 ? 18.150 4.833 19.973 1.00 96.12 229 LYS A O 1
ATOM 1850 N N . ARG A 1 230 ? 18.762 6.479 21.369 1.00 96.38 230 ARG A N 1
ATOM 1851 C CA . ARG A 1 230 ? 17.601 7.336 21.096 1.00 96.38 230 ARG A CA 1
ATOM 1852 C C . ARG A 1 230 ? 17.888 8.250 19.914 1.00 96.38 230 ARG A C 1
ATOM 1854 O O . ARG A 1 230 ? 18.828 9.034 19.951 1.00 96.38 230 ARG A O 1
ATOM 1861 N N . TRP A 1 231 ? 17.026 8.183 18.912 1.00 96.88 231 TRP A N 1
ATOM 1862 C CA . TRP A 1 231 ? 17.102 8.951 17.678 1.00 96.88 231 TRP A CA 1
ATOM 1863 C C . TRP A 1 231 ? 15.927 9.909 17.562 1.00 96.88 231 TRP A C 1
ATOM 1865 O O . TRP A 1 231 ? 14.779 9.553 17.849 1.00 96.88 231 TRP A O 1
ATOM 1875 N N . ARG A 1 232 ? 16.184 11.121 17.072 1.00 96.44 232 ARG A N 1
ATOM 1876 C CA . ARG A 1 232 ? 15.121 12.013 16.598 1.00 96.44 232 ARG A CA 1
ATOM 1877 C C . ARG A 1 232 ? 14.697 11.587 15.199 1.00 96.44 232 ARG A C 1
ATOM 1879 O O . ARG A 1 232 ? 15.515 11.213 14.364 1.00 96.44 232 ARG A O 1
ATOM 1886 N N . LEU A 1 233 ? 13.412 11.735 14.892 1.00 94.94 233 LEU A N 1
ATOM 1887 C CA . LEU A 1 233 ? 12.895 11.419 13.556 1.00 94.94 233 LEU A CA 1
ATOM 1888 C C . LEU A 1 233 ? 13.615 12.171 12.425 1.00 94.94 233 LEU A C 1
ATOM 1890 O O . LEU A 1 233 ? 13.825 11.609 11.356 1.00 94.94 233 LEU A O 1
ATOM 1894 N N . SER A 1 234 ? 14.016 13.420 12.668 1.00 94.19 234 SER A N 1
ATOM 1895 C CA . SER A 1 234 ? 14.787 14.228 11.718 1.00 94.19 234 SER A CA 1
ATOM 1896 C C . SER A 1 234 ? 16.190 13.673 11.456 1.00 94.19 234 SER A C 1
ATOM 1898 O O . SER A 1 234 ? 16.710 13.819 10.355 1.00 94.19 234 SER A O 1
ATOM 1900 N N . GLU A 1 235 ? 16.809 13.034 12.452 1.00 96.19 235 GLU A N 1
ATOM 1901 C CA . GLU A 1 235 ? 18.124 12.397 12.301 1.00 96.19 235 GLU A CA 1
ATOM 1902 C C . GLU A 1 235 ? 18.001 11.143 11.435 1.00 96.19 235 GLU A C 1
ATOM 1904 O O . GLU A 1 235 ? 18.789 10.956 10.511 1.00 96.19 235 GLU A O 1
ATOM 1909 N N . LEU A 1 236 ? 16.955 10.340 11.660 1.00 95.06 236 LEU A N 1
ATOM 1910 C CA . LEU A 1 236 ? 16.651 9.179 10.820 1.00 95.06 236 LEU A CA 1
ATOM 1911 C C . LEU A 1 236 ? 16.340 9.585 9.374 1.00 95.06 236 LEU A C 1
ATOM 1913 O O . LEU A 1 236 ? 16.801 8.929 8.443 1.00 95.06 236 LEU A O 1
ATOM 1917 N N . GLU A 1 237 ? 15.605 10.681 9.169 1.00 93.62 237 GLU A N 1
ATOM 1918 C CA . GLU A 1 237 ? 15.353 11.223 7.829 1.00 93.62 237 GLU A CA 1
ATOM 1919 C C . GLU A 1 237 ? 16.650 11.640 7.134 1.00 93.62 237 GLU A C 1
ATOM 1921 O O . GLU A 1 237 ? 16.856 11.287 5.975 1.00 93.62 237 GLU A O 1
ATOM 1926 N N . LYS A 1 238 ? 17.558 12.320 7.843 1.00 94.06 238 LYS A N 1
ATOM 1927 C CA . LYS A 1 238 ? 18.844 12.746 7.281 1.00 94.06 238 LYS A CA 1
ATOM 1928 C C . LYS A 1 238 ? 19.764 11.565 6.955 1.00 94.06 238 LYS A C 1
ATOM 1930 O O . LYS A 1 238 ? 20.435 11.597 5.931 1.00 94.06 238 LYS A O 1
ATOM 1935 N N . MET A 1 239 ? 19.802 10.538 7.805 1.00 92.81 239 MET A N 1
ATOM 1936 C CA . MET A 1 239 ? 20.671 9.373 7.599 1.00 92.81 239 MET A CA 1
ATOM 1937 C C . MET A 1 239 ? 20.165 8.432 6.507 1.00 92.81 239 MET A C 1
ATOM 1939 O O . MET A 1 239 ? 20.955 7.946 5.703 1.00 92.81 239 MET A O 1
ATOM 1943 N N . PHE A 1 240 ? 18.859 8.160 6.485 1.00 88.81 240 PHE A N 1
ATOM 1944 C CA . PHE A 1 240 ? 18.279 7.144 5.606 1.00 88.81 240 PHE A CA 1
ATOM 1945 C C . PHE A 1 240 ? 17.512 7.736 4.421 1.00 88.81 240 PHE A C 1
ATOM 1947 O O . PHE A 1 240 ? 16.990 6.987 3.608 1.00 88.81 240 PHE A O 1
ATOM 1954 N N . GLY A 1 241 ? 17.370 9.060 4.313 1.00 88.62 241 GLY A N 1
ATOM 1955 C CA . GLY A 1 241 ? 16.586 9.695 3.246 1.00 88.62 241 GLY A CA 1
ATOM 1956 C C . GLY A 1 241 ? 15.091 9.345 3.287 1.00 88.62 241 GLY A C 1
ATOM 1957 O O . GLY A 1 241 ? 14.398 9.431 2.272 1.00 88.62 241 GLY A O 1
ATOM 1958 N N . ILE A 1 242 ? 14.575 8.902 4.440 1.00 89.81 242 ILE A N 1
ATOM 1959 C CA . ILE A 1 242 ? 13.168 8.524 4.613 1.00 89.81 242 ILE A CA 1
ATOM 1960 C C . ILE A 1 242 ? 12.406 9.704 5.213 1.00 89.81 242 ILE A C 1
ATOM 1962 O O . ILE A 1 242 ? 12.700 10.077 6.346 1.00 89.81 242 ILE A O 1
ATOM 1966 N N . PRO A 1 243 ? 11.356 10.222 4.550 1.00 93.81 243 PRO A N 1
ATOM 1967 C CA . PRO A 1 243 ? 10.571 11.318 5.102 1.00 93.81 243 PRO A CA 1
ATOM 1968 C C . PRO A 1 243 ? 10.027 11.001 6.501 1.00 93.81 243 PRO A C 1
ATOM 1970 O O . PRO A 1 243 ? 9.392 9.958 6.701 1.00 93.81 243 PRO A O 1
ATOM 1973 N N . THR A 1 244 ? 10.192 11.923 7.451 1.00 94.31 244 THR A N 1
ATOM 1974 C CA . THR A 1 244 ? 9.649 11.837 8.824 1.00 94.31 244 THR A CA 1
ATOM 1975 C C . THR A 1 244 ? 8.171 11.438 8.856 1.00 94.31 244 THR A C 1
ATOM 1977 O O . THR A 1 244 ? 7.757 10.614 9.674 1.00 94.31 244 THR A O 1
ATOM 1980 N N . THR A 1 245 ? 7.362 11.956 7.927 1.00 93.50 245 THR A N 1
ATOM 1981 C CA . THR A 1 245 ? 5.932 11.621 7.782 1.00 93.50 245 THR A CA 1
ATOM 1982 C C . THR A 1 245 ? 5.689 10.128 7.543 1.00 93.50 245 THR A C 1
ATOM 1984 O O . THR A 1 245 ? 4.714 9.560 8.044 1.00 93.50 245 THR A O 1
ATOM 1987 N N . ARG A 1 246 ? 6.590 9.460 6.816 1.00 91.94 246 ARG A N 1
ATOM 1988 C CA . ARG A 1 246 ? 6.522 8.024 6.529 1.00 91.94 246 ARG A CA 1
ATOM 1989 C C . ARG A 1 246 ? 6.906 7.195 7.747 1.00 91.94 246 ARG A C 1
ATOM 1991 O O . ARG A 1 246 ? 6.235 6.198 8.013 1.00 91.94 246 ARG A O 1
ATOM 1998 N N . ILE A 1 247 ? 7.919 7.624 8.499 1.00 94.94 247 ILE A N 1
ATOM 1999 C CA . ILE A 1 247 ? 8.294 6.990 9.771 1.00 94.94 247 ILE A CA 1
ATOM 2000 C C . ILE A 1 247 ? 7.121 7.090 10.762 1.00 94.94 247 ILE A C 1
ATOM 2002 O O . ILE A 1 247 ? 6.706 6.083 11.332 1.00 94.94 247 ILE A O 1
ATOM 2006 N N . TYR A 1 248 ? 6.479 8.260 10.856 1.00 94.19 248 TYR A N 1
ATOM 2007 C CA . TYR A 1 248 ? 5.256 8.466 11.645 1.00 94.19 248 TYR A CA 1
ATOM 2008 C C . TYR A 1 248 ? 4.110 7.533 11.247 1.00 94.19 248 TYR A C 1
ATOM 2010 O O . TYR A 1 248 ? 3.436 6.958 12.103 1.00 94.19 248 TYR A O 1
ATOM 2018 N N . GLY A 1 249 ? 3.868 7.381 9.943 1.00 92.56 249 GLY A N 1
ATOM 2019 C CA . GLY A 1 249 ? 2.835 6.476 9.443 1.00 92.56 249 GLY A CA 1
ATOM 2020 C C . GLY A 1 249 ? 3.073 5.024 9.864 1.00 92.56 249 GLY A C 1
ATOM 2021 O O . GLY A 1 249 ? 2.113 4.311 10.139 1.00 92.56 249 GLY A O 1
ATOM 2022 N N . ARG A 1 250 ? 4.339 4.601 9.956 1.00 94.44 250 ARG A N 1
ATOM 2023 C CA . ARG A 1 250 ? 4.732 3.247 10.378 1.00 94.44 250 ARG A CA 1
ATOM 2024 C C . ARG A 1 250 ? 4.628 3.047 11.880 1.00 94.44 250 ARG A C 1
ATOM 2026 O O . ARG A 1 250 ? 4.101 2.023 12.298 1.00 94.44 250 ARG A O 1
ATOM 2033 N N . LEU A 1 251 ? 5.029 4.044 12.665 1.00 94.62 251 LEU A N 1
ATOM 2034 C CA . LEU A 1 251 ? 4.787 4.064 14.108 1.00 94.62 251 LEU A CA 1
ATOM 2035 C C . LEU A 1 251 ? 3.295 3.888 14.421 1.00 94.62 251 LEU A C 1
ATOM 2037 O O . LEU A 1 251 ? 2.924 3.053 15.236 1.00 94.62 251 LEU A O 1
ATOM 2041 N N . ARG A 1 252 ? 2.414 4.601 13.704 1.00 91.00 252 ARG A N 1
ATOM 2042 C CA . ARG A 1 252 ? 0.952 4.446 13.849 1.00 91.00 252 ARG A CA 1
ATOM 2043 C C . ARG A 1 252 ? 0.420 3.068 13.449 1.00 91.00 252 ARG A C 1
ATOM 2045 O O . ARG A 1 252 ? -0.685 2.720 13.840 1.00 91.00 252 ARG A O 1
ATOM 2052 N N . GLN A 1 253 ? 1.171 2.313 12.654 1.00 89.12 253 GLN A N 1
ATOM 2053 C CA . GLN A 1 253 ? 0.847 0.933 12.281 1.00 89.12 253 GLN A CA 1
ATOM 2054 C C . GLN A 1 253 ? 1.406 -0.091 13.282 1.00 89.12 253 GLN A C 1
ATOM 2056 O O . GLN A 1 253 ? 1.299 -1.285 13.024 1.00 89.12 253 GLN A O 1
ATOM 2061 N N . GLY A 1 254 ? 2.023 0.355 14.382 1.00 93.38 254 GLY A N 1
ATOM 2062 C CA . GLY A 1 254 ? 2.622 -0.520 15.391 1.00 93.38 254 GLY A CA 1
ATOM 2063 C C . GLY A 1 254 ? 3.990 -1.082 15.002 1.00 93.38 254 GLY A C 1
ATOM 2064 O O . GLY A 1 254 ? 4.479 -1.984 15.670 1.00 93.38 254 GLY A O 1
ATOM 2065 N N . LYS A 1 255 ? 4.623 -0.573 13.936 1.00 92.75 255 LYS A N 1
ATOM 2066 C CA . LYS A 1 255 ? 5.997 -0.968 13.599 1.00 92.75 255 LYS A CA 1
ATOM 2067 C C . LYS A 1 255 ? 6.974 -0.343 14.588 1.00 92.75 255 LYS A C 1
ATOM 2069 O O . LYS A 1 255 ? 6.843 0.835 14.923 1.00 92.75 255 LYS A O 1
ATOM 2074 N N . THR A 1 256 ? 7.978 -1.108 14.989 1.00 93.75 256 THR A N 1
ATOM 2075 C CA . THR A 1 256 ? 9.011 -0.697 15.947 1.00 93.75 256 THR A CA 1
ATOM 2076 C C . THR A 1 256 ? 10.402 -1.024 15.402 1.00 93.75 256 THR A C 1
ATOM 2078 O O . THR A 1 256 ? 10.537 -1.709 14.385 1.00 93.75 256 THR A O 1
ATOM 2081 N N . GLY A 1 257 ? 11.449 -0.495 16.037 1.00 93.31 257 GLY A N 1
ATOM 2082 C CA . GLY A 1 257 ? 12.828 -0.826 15.678 1.00 93.31 257 GLY A CA 1
ATOM 2083 C C . GLY A 1 257 ? 13.177 -0.521 14.214 1.00 93.31 257 GLY A C 1
ATOM 2084 O O . GLY A 1 257 ? 12.681 0.433 13.604 1.00 93.31 257 GLY A O 1
ATOM 2085 N N . TRP A 1 258 ? 13.999 -1.389 13.624 1.00 92.69 258 TRP A N 1
ATOM 2086 C CA . TRP A 1 258 ? 14.442 -1.310 12.227 1.00 92.69 258 TRP A CA 1
ATOM 2087 C C . TRP A 1 258 ? 13.303 -1.440 11.206 1.00 92.69 258 TRP A C 1
ATOM 2089 O O . TRP A 1 258 ? 13.405 -0.932 10.085 1.00 92.69 258 TRP A O 1
ATOM 2099 N N . GLN A 1 259 ? 12.146 -1.981 11.608 1.00 89.50 259 GLN A N 1
ATOM 2100 C CA . GLN A 1 259 ? 10.975 -2.091 10.734 1.00 89.50 259 GLN A CA 1
ATOM 2101 C C . GLN A 1 259 ? 10.411 -0.735 10.295 1.00 89.50 259 GLN A C 1
ATOM 2103 O O . GLN A 1 259 ? 9.700 -0.630 9.285 1.00 89.50 259 GLN A O 1
ATOM 2108 N N . LEU A 1 260 ? 10.731 0.321 11.045 1.00 93.06 260 LEU A N 1
ATOM 2109 C CA . LEU A 1 260 ? 10.397 1.697 10.707 1.00 93.06 260 LEU A CA 1
ATOM 2110 C C . LEU A 1 260 ? 11.136 2.198 9.466 1.00 93.06 260 LEU A C 1
ATOM 2112 O O . LEU A 1 260 ? 10.639 3.109 8.798 1.00 93.06 260 LEU A O 1
ATOM 2116 N N . LEU A 1 261 ? 12.270 1.587 9.126 1.00 92.88 261 LEU A N 1
ATOM 2117 C CA . LEU A 1 261 ? 13.170 2.029 8.065 1.00 92.88 261 LEU A CA 1
ATOM 2118 C C . LEU A 1 261 ? 13.067 1.179 6.788 1.00 92.88 261 LEU A C 1
ATOM 2120 O O . LEU A 1 261 ? 13.519 1.624 5.736 1.00 92.88 261 LEU A O 1
ATOM 2124 N N . PHE A 1 262 ? 12.380 0.030 6.821 1.00 88.19 262 PHE A N 1
ATOM 2125 C CA . PHE A 1 262 ? 12.173 -0.806 5.630 1.00 88.19 262 PHE A CA 1
ATOM 2126 C C . PHE A 1 262 ? 11.478 -0.067 4.484 1.00 88.19 262 PHE A C 1
ATOM 2128 O O . PHE A 1 262 ? 10.668 0.815 4.734 1.00 88.19 262 PHE A O 1
ATOM 2135 N N . PRO A 1 263 ? 11.688 -0.403 3.210 1.00 84.25 263 PRO A N 1
ATOM 2136 C CA . PRO A 1 263 ? 10.873 0.129 2.115 1.00 84.25 263 PRO A CA 1
ATOM 2137 C C . PRO A 1 263 ? 9.380 -0.289 2.223 1.00 84.25 263 PRO A C 1
ATOM 2139 O O . PRO A 1 263 ? 8.989 -1.091 3.065 1.00 84.25 263 PRO A O 1
ATOM 2142 N N . LYS A 1 264 ? 8.473 0.385 1.490 1.00 70.38 264 LYS A N 1
ATOM 2143 C CA . LYS A 1 264 ? 6.996 0.268 1.686 1.00 70.38 264 LYS A CA 1
ATOM 2144 C C . LYS A 1 264 ? 6.371 -0.894 0.909 1.00 70.38 264 LYS A C 1
ATOM 2146 O O . LYS A 1 264 ? 5.273 -1.306 1.264 1.00 70.38 264 LYS A O 1
ATOM 2151 N N . ASP A 1 265 ? 7.079 -1.422 -0.077 1.00 69.81 265 ASP A N 1
ATOM 2152 C CA . ASP A 1 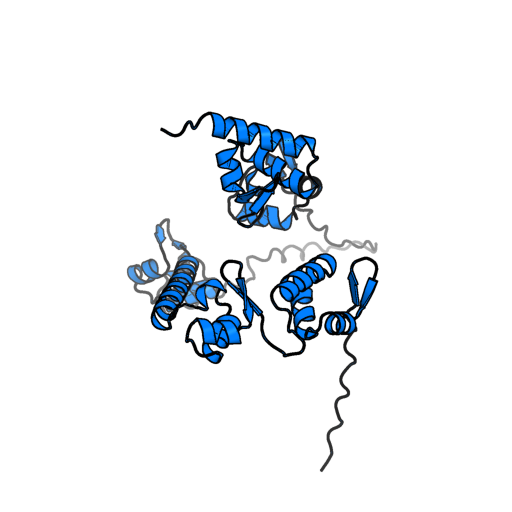265 ? 6.572 -2.391 -1.043 1.00 69.81 265 ASP A CA 1
ATOM 2153 C C . ASP A 1 265 ? 7.485 -3.626 -1.079 1.00 69.81 265 ASP A C 1
ATOM 2155 O O . ASP A 1 265 ? 8.604 -3.554 -0.559 1.00 69.81 265 ASP A O 1
ATOM 2159 N N . PRO A 1 266 ? 7.048 -4.759 -1.668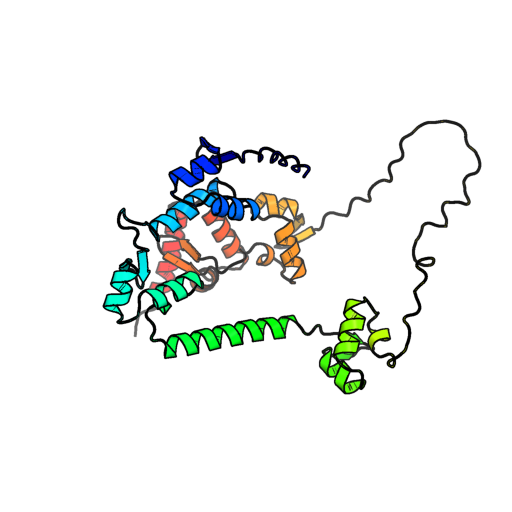 1.00 60.12 266 PRO A N 1
ATOM 2160 C CA . PRO A 1 266 ? 7.965 -5.816 -2.081 1.00 60.12 266 PRO A CA 1
ATOM 2161 C C . PRO A 1 266 ? 9.032 -5.181 -2.969 1.00 60.12 266 PRO A C 1
ATOM 2163 O O . PRO A 1 266 ? 8.787 -4.852 -4.128 1.00 60.12 266 PRO A O 1
ATOM 2166 N N . THR A 1 267 ? 10.183 -4.891 -2.373 1.00 76.75 267 THR A N 1
ATOM 2167 C CA . THR A 1 267 ? 11.246 -4.186 -3.069 1.00 76.75 267 THR A CA 1
ATOM 2168 C C . THR A 1 267 ? 12.156 -5.263 -3.586 1.00 76.75 267 THR A C 1
ATOM 2170 O O . THR A 1 267 ? 12.738 -6.013 -2.804 1.00 76.75 267 THR A O 1
ATOM 2173 N N . TYR A 1 268 ? 12.184 -5.403 -4.902 1.00 85.25 268 TYR A N 1
ATOM 2174 C CA . TYR A 1 268 ? 13.145 -6.275 -5.535 1.00 85.25 268 TYR A CA 1
ATOM 2175 C C . TYR A 1 268 ? 14.493 -5.564 -5.495 1.00 85.25 268 TYR A C 1
ATOM 2177 O O . TYR A 1 268 ? 14.605 -4.415 -5.927 1.00 85.25 268 TYR A O 1
ATOM 2185 N N . LEU A 1 269 ? 15.493 -6.228 -4.933 1.00 87.31 269 LEU A N 1
ATOM 2186 C CA . LEU A 1 269 ? 16.872 -5.771 -4.955 1.00 87.31 269 LEU A CA 1
ATOM 2187 C C . LEU A 1 269 ? 17.605 -6.555 -6.033 1.00 87.31 269 LEU A C 1
ATOM 2189 O O . LEU A 1 269 ? 17.546 -7.787 -6.043 1.00 87.31 269 LEU A O 1
ATOM 2193 N N . ARG A 1 270 ? 18.267 -5.830 -6.944 1.00 89.38 270 ARG A N 1
ATOM 2194 C CA . ARG A 1 270 ? 19.108 -6.422 -7.981 1.00 89.38 270 ARG A CA 1
ATOM 2195 C C . ARG A 1 270 ? 20.575 -6.286 -7.600 1.00 89.38 270 ARG A C 1
ATOM 2197 O O . ARG A 1 270 ? 21.206 -5.316 -7.990 1.00 89.38 270 ARG A O 1
ATOM 2204 N N . ILE A 1 271 ? 21.111 -7.249 -6.863 1.00 87.50 271 ILE A N 1
ATOM 2205 C CA . ILE A 1 271 ? 22.509 -7.232 -6.411 1.00 87.50 271 ILE A CA 1
ATOM 2206 C C . ILE A 1 271 ? 23.289 -8.274 -7.212 1.00 87.50 271 ILE A C 1
ATOM 2208 O O . ILE A 1 271 ? 22.813 -9.397 -7.386 1.00 87.50 271 ILE A O 1
ATOM 2212 N N . ALA A 1 272 ? 24.452 -7.894 -7.754 1.00 85.50 272 ALA A N 1
ATOM 2213 C CA . ALA A 1 272 ? 25.304 -8.774 -8.564 1.00 85.50 272 ALA A CA 1
ATOM 2214 C C . ALA A 1 272 ? 24.541 -9.492 -9.706 1.00 85.50 272 ALA A C 1
ATOM 2216 O O . ALA A 1 272 ? 24.719 -10.679 -9.972 1.00 85.50 272 ALA A O 1
ATOM 2217 N N . GLY A 1 273 ? 23.624 -8.773 -10.365 1.00 86.44 273 GLY A N 1
ATOM 2218 C CA . GLY A 1 273 ? 22.825 -9.284 -11.484 1.00 86.44 273 GLY A CA 1
ATOM 2219 C C . GLY A 1 273 ? 21.581 -10.093 -11.098 1.00 86.44 273 GLY A C 1
ATOM 2220 O O . GLY A 1 273 ? 20.729 -10.306 -11.962 1.00 86.44 273 GLY A O 1
ATOM 2221 N N . VAL A 1 274 ? 21.413 -10.460 -9.827 1.00 87.56 274 VAL A N 1
ATOM 2222 C CA . VAL A 1 274 ? 20.316 -11.304 -9.330 1.00 87.56 274 VAL A CA 1
ATOM 2223 C C . VAL A 1 274 ? 19.224 -10.431 -8.733 1.00 87.56 274 VAL A C 1
ATOM 2225 O O . VAL A 1 274 ? 19.498 -9.608 -7.868 1.00 87.56 274 VAL A O 1
ATOM 2228 N N . THR A 1 275 ? 17.988 -10.598 -9.205 1.00 90.88 275 THR A N 1
ATOM 2229 C CA . THR A 1 275 ? 16.828 -9.820 -8.744 1.00 90.88 275 THR A CA 1
ATOM 2230 C C . THR A 1 275 ? 15.962 -10.685 -7.842 1.00 90.88 275 THR A C 1
ATOM 2232 O O . THR A 1 275 ? 15.377 -11.650 -8.321 1.00 90.88 275 THR A O 1
ATOM 2235 N N . MET A 1 276 ? 15.866 -10.333 -6.562 1.00 89.31 276 MET A N 1
ATOM 2236 C CA . MET A 1 276 ? 15.080 -11.079 -5.569 1.00 89.31 276 MET A CA 1
ATOM 2237 C C . MET A 1 276 ? 14.332 -10.132 -4.643 1.00 89.31 276 MET A C 1
ATOM 2239 O O . MET A 1 276 ? 14.684 -8.953 -4.522 1.00 89.31 276 MET A O 1
ATOM 2243 N N . LEU A 1 277 ? 13.277 -10.627 -4.000 1.00 89.88 277 LEU A N 1
ATOM 2244 C CA . LEU A 1 277 ? 12.545 -9.852 -3.009 1.00 89.88 277 LEU A CA 1
ATOM 2245 C C . LEU A 1 277 ? 13.436 -9.560 -1.806 1.00 89.88 277 LEU A C 1
ATOM 2247 O O . LEU A 1 277 ? 14.206 -10.395 -1.351 1.00 89.88 277 LEU A O 1
ATOM 2251 N N . PHE A 1 278 ? 13.255 -8.382 -1.222 1.00 87.81 278 PHE A N 1
ATOM 2252 C CA . PHE A 1 278 ? 13.943 -7.968 -0.003 1.00 87.81 278 PHE A CA 1
ATOM 2253 C C . PHE A 1 278 ? 13.906 -9.025 1.120 1.00 87.81 278 PHE A C 1
ATOM 2255 O O . PHE A 1 278 ? 14.911 -9.268 1.774 1.00 87.81 278 PHE A O 1
ATOM 2262 N N . LYS A 1 279 ? 12.759 -9.688 1.317 1.00 86.75 279 LYS A N 1
ATOM 2263 C CA . LYS A 1 279 ? 12.619 -10.765 2.312 1.00 86.75 279 LYS A CA 1
ATOM 2264 C C . LYS A 1 279 ? 13.352 -12.051 1.929 1.00 86.75 279 LYS A C 1
ATOM 2266 O O . LYS A 1 279 ? 13.789 -12.772 2.813 1.00 86.75 279 LYS A O 1
ATOM 2271 N N . GLU A 1 280 ? 13.463 -12.338 0.636 1.00 90.56 280 GLU A N 1
ATOM 2272 C CA . GLU A 1 280 ? 14.209 -13.503 0.155 1.00 90.56 280 GLU A CA 1
ATOM 2273 C C . GLU A 1 280 ? 15.704 -13.280 0.371 1.00 90.56 280 GLU A C 1
ATOM 2275 O O . GLU A 1 280 ? 16.361 -14.158 0.906 1.00 90.56 280 GLU A O 1
ATOM 2280 N N . TRP A 1 281 ? 16.211 -12.075 0.085 1.00 91.25 281 TRP A N 1
ATOM 2281 C CA . TRP A 1 281 ? 17.585 -11.690 0.427 1.00 91.25 281 TRP A CA 1
ATOM 2282 C C . TRP A 1 281 ? 17.872 -11.827 1.925 1.00 91.25 281 TRP A C 1
ATOM 2284 O O . TRP A 1 281 ? 18.916 -12.352 2.300 1.00 91.25 281 TRP A O 1
ATOM 2294 N N . GLN A 1 282 ? 16.933 -11.398 2.775 1.00 91.81 282 GLN A N 1
ATOM 2295 C CA . GLN A 1 282 ? 17.042 -11.546 4.227 1.00 91.81 282 GLN A CA 1
ATOM 2296 C C . GLN A 1 282 ? 17.183 -13.012 4.648 1.00 91.81 282 GLN A C 1
ATOM 2298 O O . GLN A 1 282 ? 18.052 -13.345 5.449 1.00 91.81 282 GLN A O 1
ATOM 2303 N N . GLN A 1 283 ? 16.327 -13.879 4.105 1.00 91.75 283 GLN A N 1
ATOM 2304 C CA . GLN A 1 283 ? 16.322 -15.302 4.426 1.00 91.75 283 GLN A CA 1
ATOM 2305 C C . GLN A 1 283 ? 17.547 -16.027 3.861 1.00 91.75 283 GLN A C 1
ATOM 2307 O O . GLN A 1 283 ? 18.120 -16.864 4.548 1.00 91.75 283 GLN A O 1
ATOM 2312 N N . GLU A 1 284 ? 17.943 -15.712 2.627 1.00 90.81 284 GLU A N 1
ATOM 2313 C CA . GLU A 1 284 ? 19.065 -16.357 1.947 1.00 90.81 284 GLU A CA 1
ATOM 2314 C C . GLU A 1 284 ? 20.387 -15.996 2.622 1.00 90.81 284 GLU A C 1
ATOM 2316 O O . GLU A 1 284 ? 21.165 -16.888 2.924 1.00 90.81 284 GLU A O 1
ATOM 2321 N N . LEU A 1 285 ? 20.622 -14.717 2.928 1.00 90.50 285 LEU A N 1
ATOM 2322 C CA . LEU A 1 285 ? 21.872 -14.272 3.552 1.00 90.50 285 LEU A CA 1
ATOM 2323 C C . LEU A 1 285 ? 21.900 -14.444 5.079 1.00 90.50 285 LEU A C 1
ATOM 2325 O O . LEU A 1 285 ? 22.945 -14.240 5.690 1.00 90.50 285 LEU A O 1
ATOM 2329 N N . GLY A 1 286 ? 20.769 -14.782 5.707 1.00 91.88 286 GLY A N 1
ATOM 2330 C CA . GLY A 1 286 ? 20.659 -14.859 7.166 1.00 91.88 286 GLY A CA 1
ATOM 2331 C C . GLY A 1 286 ? 20.830 -13.506 7.865 1.00 91.88 286 GLY A C 1
ATOM 2332 O O . GLY A 1 286 ? 21.204 -13.460 9.034 1.00 91.88 286 GLY A O 1
ATOM 2333 N N . TYR A 1 287 ? 20.582 -12.403 7.156 1.00 93.44 287 TYR A N 1
ATOM 2334 C CA . TYR A 1 287 ? 20.775 -11.053 7.680 1.00 93.44 287 TYR A CA 1
ATOM 2335 C C . TYR A 1 287 ? 19.668 -10.677 8.674 1.00 93.44 287 TYR A C 1
ATOM 2337 O O . TYR A 1 287 ? 18.476 -10.922 8.467 1.00 93.44 287 TYR A O 1
ATOM 2345 N N . SER A 1 288 ? 20.056 -10.000 9.747 1.00 92.25 288 SER A N 1
ATOM 2346 C CA . SER A 1 288 ? 19.140 -9.330 10.666 1.00 92.25 288 SER A CA 1
ATOM 2347 C C . SER A 1 288 ? 18.368 -8.196 9.973 1.00 92.25 288 SER A C 1
ATOM 2349 O O . SER A 1 288 ? 18.759 -7.684 8.920 1.00 92.25 288 SER A O 1
ATOM 2351 N N . ASP A 1 289 ? 17.270 -7.743 10.591 1.00 88.50 289 ASP A N 1
ATOM 2352 C CA . ASP A 1 289 ? 16.494 -6.594 10.092 1.00 88.50 289 ASP A CA 1
ATOM 2353 C C . ASP A 1 289 ? 17.378 -5.349 9.890 1.00 88.50 289 ASP A C 1
ATOM 2355 O O . ASP A 1 289 ? 17.184 -4.591 8.938 1.00 88.50 289 ASP A O 1
ATOM 2359 N N . LYS A 1 290 ? 18.369 -5.157 10.767 1.00 92.12 290 LYS A N 1
ATOM 2360 C CA . LYS A 1 290 ? 19.345 -4.069 10.689 1.00 92.12 290 LYS A CA 1
ATOM 2361 C C . LYS A 1 290 ? 20.241 -4.196 9.464 1.00 92.12 290 LYS A C 1
ATOM 2363 O O . LYS A 1 290 ? 20.286 -3.272 8.654 1.00 92.12 290 LYS A O 1
ATOM 2368 N N . GLU A 1 291 ? 20.916 -5.333 9.317 1.00 93.00 291 GLU A N 1
ATOM 2369 C CA . GLU A 1 291 ? 21.841 -5.592 8.205 1.00 93.00 291 GLU A CA 1
ATOM 2370 C C . GLU A 1 291 ? 21.122 -5.469 6.862 1.00 93.00 291 GLU A C 1
ATOM 2372 O O . GLU A 1 291 ? 21.646 -4.887 5.916 1.00 93.00 291 GLU A O 1
ATOM 2377 N N . MET A 1 292 ? 19.866 -5.912 6.796 1.00 92.69 292 MET A N 1
ATOM 2378 C CA . MET A 1 292 ? 19.039 -5.754 5.606 1.00 92.69 292 MET A CA 1
ATOM 2379 C C . MET A 1 292 ? 18.683 -4.298 5.291 1.00 92.69 292 MET A C 1
ATOM 2381 O O . MET A 1 292 ? 18.688 -3.901 4.122 1.00 92.69 292 MET A O 1
ATOM 2385 N N . VAL A 1 293 ? 18.364 -3.480 6.301 1.00 89.50 293 VAL A N 1
ATOM 2386 C CA . VAL A 1 293 ? 18.148 -2.036 6.106 1.00 89.50 293 VAL A CA 1
ATOM 2387 C C . VAL A 1 293 ? 19.439 -1.370 5.632 1.00 89.50 293 VAL A C 1
ATOM 2389 O O . VAL A 1 293 ? 19.403 -0.581 4.686 1.00 89.50 293 VAL A O 1
ATOM 2392 N N . GLU A 1 294 ? 20.575 -1.699 6.242 1.00 90.56 294 GLU A N 1
ATOM 2393 C CA . GLU A 1 294 ? 21.880 -1.164 5.852 1.00 90.56 294 GLU A CA 1
ATOM 2394 C C . GLU A 1 294 ? 22.241 -1.551 4.415 1.00 90.56 294 GLU A C 1
ATOM 2396 O O . GLU A 1 294 ? 22.581 -0.670 3.621 1.00 90.56 294 GLU A O 1
ATOM 2401 N N . LEU A 1 295 ? 22.073 -2.824 4.046 1.00 90.88 295 LEU A N 1
ATOM 2402 C CA . LEU A 1 295 ? 22.283 -3.326 2.689 1.00 90.88 295 LEU A CA 1
ATOM 2403 C C . LEU A 1 295 ? 21.419 -2.574 1.671 1.00 90.88 295 LEU A C 1
ATOM 2405 O O . LEU A 1 295 ? 21.915 -2.122 0.640 1.00 90.88 295 LEU A O 1
ATOM 2409 N N . TYR A 1 296 ? 20.131 -2.388 1.967 1.00 90.38 296 TYR A N 1
ATOM 2410 C CA . TYR A 1 296 ? 19.219 -1.654 1.091 1.00 90.38 296 TYR A CA 1
ATOM 2411 C C . TYR A 1 296 ? 19.660 -0.211 0.861 1.00 90.38 296 TYR A C 1
ATOM 2413 O O . TYR A 1 296 ? 19.654 0.272 -0.272 1.00 90.38 296 TYR A O 1
ATOM 2421 N N . TRP A 1 297 ? 20.055 0.493 1.921 1.00 87.50 297 TRP A N 1
ATOM 2422 C CA . TRP A 1 297 ? 20.474 1.889 1.803 1.00 87.50 297 TRP A CA 1
ATOM 2423 C C . TRP A 1 297 ? 21.886 2.047 1.241 1.00 87.50 297 TRP A C 1
ATOM 2425 O O . TRP A 1 297 ? 22.181 3.080 0.640 1.00 87.50 297 TRP A O 1
ATOM 2435 N N . LYS A 1 298 ? 22.757 1.044 1.378 1.00 89.62 298 LYS A N 1
ATOM 2436 C CA . LYS A 1 298 ? 24.001 0.956 0.600 1.00 89.62 298 LYS A CA 1
ATOM 2437 C C . LYS A 1 298 ? 23.696 0.786 -0.886 1.00 89.62 298 LYS A C 1
ATOM 2439 O O . LYS A 1 298 ? 24.154 1.594 -1.683 1.00 89.62 298 LYS A O 1
ATOM 2444 N N . TYR A 1 299 ? 22.814 -0.149 -1.242 1.00 88.94 299 TYR A N 1
ATOM 2445 C CA . TYR A 1 299 ? 22.373 -0.357 -2.624 1.00 88.94 299 TYR A CA 1
ATOM 2446 C C . TYR A 1 299 ? 21.822 0.925 -3.266 1.00 88.94 299 TYR A C 1
ATOM 2448 O O . TYR A 1 299 ? 22.214 1.278 -4.374 1.00 88.94 299 TYR A O 1
ATOM 2456 N N . GLN A 1 300 ? 20.968 1.675 -2.560 1.00 85.62 300 GLN A N 1
ATOM 2457 C CA . GLN A 1 300 ? 20.421 2.943 -3.068 1.00 85.62 300 GLN A CA 1
ATOM 2458 C C . GLN A 1 300 ? 21.481 4.037 -3.275 1.00 85.62 300 GLN A C 1
ATOM 2460 O O . GLN A 1 300 ? 21.289 4.913 -4.115 1.00 85.62 300 GLN A O 1
ATOM 2465 N N . ARG A 1 301 ? 22.589 3.999 -2.526 1.00 87.75 301 ARG A N 1
ATOM 2466 C CA . ARG A 1 301 ? 23.725 4.921 -2.690 1.00 87.75 301 ARG A CA 1
ATOM 2467 C C . ARG A 1 301 ? 24.723 4.463 -3.762 1.00 87.75 301 ARG A C 1
ATOM 2469 O O . ARG A 1 301 ? 25.609 5.236 -4.108 1.00 87.75 301 ARG A O 1
ATOM 2476 N N . GLY A 1 302 ? 24.537 3.260 -4.308 1.00 89.75 302 GLY A N 1
ATOM 2477 C CA . GLY A 1 302 ? 25.486 2.573 -5.177 1.00 89.75 302 GLY A CA 1
ATOM 2478 C C . GLY A 1 302 ? 26.456 1.735 -4.349 1.00 89.75 302 GLY A C 1
ATOM 2479 O O . GLY A 1 302 ? 27.273 2.285 -3.615 1.00 89.75 302 GLY A O 1
ATOM 2480 N N . LEU A 1 303 ? 26.360 0.408 -4.465 1.00 91.06 303 LEU A N 1
ATOM 2481 C CA . LEU A 1 303 ? 27.352 -0.501 -3.886 1.00 91.06 303 LEU A CA 1
ATOM 2482 C C . LEU A 1 303 ? 28.677 -0.376 -4.634 1.00 91.06 303 LEU A C 1
ATOM 2484 O O . LEU A 1 303 ? 28.703 -0.169 -5.852 1.00 91.06 303 LEU A O 1
ATOM 2488 N N . THR A 1 304 ? 29.780 -0.544 -3.913 1.00 92.75 304 THR A N 1
ATOM 2489 C CA . THR A 1 304 ? 31.081 -0.704 -4.563 1.00 92.75 304 THR A CA 1
ATOM 2490 C C . THR A 1 304 ? 31.187 -2.096 -5.191 1.00 92.75 304 THR A C 1
ATOM 2492 O O . THR A 1 304 ? 30.503 -3.038 -4.788 1.00 92.75 304 THR A O 1
ATOM 2495 N N . LYS A 1 305 ? 32.079 -2.256 -6.179 1.00 90.88 305 LYS A N 1
ATOM 2496 C CA . LYS A 1 305 ? 32.331 -3.569 -6.801 1.00 90.88 305 LYS A CA 1
ATOM 2497 C C . LYS A 1 305 ? 32.794 -4.616 -5.781 1.00 90.88 305 LYS A C 1
ATOM 2499 O O . LYS A 1 305 ? 32.453 -5.783 -5.921 1.00 90.88 305 LYS A O 1
ATOM 2504 N N . GLU A 1 306 ? 33.550 -4.198 -4.769 1.00 93.12 306 GLU A N 1
ATOM 2505 C CA . GLU A 1 306 ? 34.029 -5.067 -3.688 1.00 93.12 306 GLU A CA 1
ATOM 2506 C C . GLU A 1 306 ? 32.872 -5.561 -2.813 1.00 93.12 306 GLU A C 1
ATOM 2508 O O . GLU A 1 306 ? 32.780 -6.752 -2.531 1.00 93.12 306 GLU A O 1
ATOM 2513 N N . GLU A 1 307 ? 31.934 -4.678 -2.450 1.00 92.94 307 GLU A N 1
ATOM 2514 C CA . GLU A 1 307 ? 30.737 -5.061 -1.692 1.00 92.94 307 GLU A CA 1
ATOM 2515 C C . GLU A 1 307 ? 29.837 -6.010 -2.499 1.00 92.94 307 GLU A C 1
ATOM 2517 O O . GLU A 1 307 ? 29.327 -6.990 -1.956 1.00 92.94 307 GLU A O 1
ATOM 2522 N N . GLU A 1 308 ? 29.667 -5.767 -3.804 1.00 91.00 308 GLU A N 1
ATOM 2523 C CA . GLU A 1 308 ? 28.934 -6.690 -4.681 1.00 91.00 308 GLU A CA 1
ATOM 2524 C C . GLU A 1 308 ? 29.605 -8.070 -4.755 1.00 91.00 308 GLU A C 1
ATOM 2526 O O . GLU A 1 308 ? 28.914 -9.092 -4.704 1.00 91.00 308 GLU A O 1
ATOM 2531 N N . GLN A 1 309 ? 30.939 -8.113 -4.847 1.00 91.56 309 GLN A N 1
ATOM 2532 C CA . GLN A 1 309 ? 31.712 -9.359 -4.859 1.00 91.56 309 GLN A CA 1
ATOM 2533 C C . GLN A 1 309 ? 31.612 -10.113 -3.531 1.00 91.56 309 GLN A C 1
ATOM 2535 O O . GLN A 1 309 ? 31.468 -11.336 -3.543 1.00 91.56 309 GLN A O 1
ATOM 2540 N N . GLU A 1 310 ? 31.634 -9.411 -2.400 1.00 93.44 310 GLU A N 1
ATOM 2541 C CA . GLU A 1 310 ? 31.501 -10.018 -1.075 1.00 93.44 310 GLU A CA 1
ATOM 2542 C C . GLU A 1 310 ? 30.108 -10.630 -0.878 1.00 93.44 310 GLU A C 1
ATOM 2544 O O . GLU A 1 310 ? 29.993 -11.791 -0.482 1.00 93.44 310 GLU A O 1
ATOM 2549 N N . ILE A 1 311 ? 29.041 -9.925 -1.273 1.00 90.81 311 ILE A N 1
ATOM 2550 C CA . ILE A 1 311 ? 27.673 -10.474 -1.245 1.00 90.81 311 ILE A CA 1
ATOM 2551 C C . ILE A 1 311 ? 27.571 -11.706 -2.154 1.00 90.81 311 ILE A C 1
ATOM 2553 O O . ILE A 1 311 ? 26.964 -12.718 -1.793 1.00 90.81 311 ILE A O 1
ATOM 2557 N N . GLN A 1 312 ? 28.205 -11.663 -3.330 1.00 89.81 312 GLN A N 1
ATOM 2558 C CA . GLN A 1 312 ? 28.244 -12.803 -4.242 1.00 89.81 312 GLN A CA 1
ATOM 2559 C C . GLN A 1 312 ? 29.012 -13.995 -3.645 1.00 89.81 312 GLN A C 1
ATOM 2561 O O . GLN A 1 312 ? 28.606 -15.144 -3.841 1.00 89.81 312 GLN A O 1
ATOM 2566 N N . LYS A 1 313 ? 30.102 -13.745 -2.913 1.00 92.06 313 LYS A N 1
ATOM 2567 C CA . LYS A 1 313 ? 30.903 -14.768 -2.228 1.00 92.06 313 LYS A CA 1
ATOM 2568 C C . LYS A 1 313 ? 30.126 -15.414 -1.080 1.00 92.06 313 LYS A C 1
ATOM 2570 O O . LYS A 1 313 ? 30.066 -16.642 -1.023 1.00 92.06 313 LYS A O 1
ATOM 2575 N N . GLN A 1 314 ? 29.473 -14.614 -0.235 1.00 90.75 314 GLN A N 1
ATOM 2576 C CA . GLN A 1 314 ? 28.602 -15.096 0.845 1.00 90.75 314 GLN A CA 1
ATOM 2577 C C . GLN A 1 314 ? 27.482 -15.979 0.294 1.00 90.75 314 GLN A C 1
ATOM 2579 O O . GLN A 1 314 ? 27.260 -17.090 0.775 1.00 90.75 314 GLN A O 1
ATOM 2584 N N . ARG A 1 315 ? 26.857 -15.549 -0.807 1.00 88.38 315 ARG A N 1
ATOM 2585 C CA . ARG A 1 315 ? 25.846 -16.346 -1.500 1.00 88.38 315 ARG A CA 1
ATOM 2586 C C . ARG A 1 315 ? 26.403 -17.666 -2.036 1.00 88.38 315 ARG A C 1
ATOM 2588 O O . ARG A 1 315 ? 25.786 -18.703 -1.832 1.00 88.38 315 ARG A O 1
ATOM 2595 N N . LYS A 1 316 ? 27.573 -17.675 -2.689 1.00 88.06 316 LYS A N 1
ATOM 2596 C CA . LYS A 1 316 ? 28.193 -18.918 -3.196 1.00 88.06 316 LYS A CA 1
ATOM 2597 C C . LYS A 1 316 ? 28.448 -19.939 -2.084 1.00 88.06 316 LYS A C 1
ATOM 2599 O O . LYS A 1 316 ? 28.190 -21.120 -2.298 1.00 88.06 316 LYS A O 1
ATOM 2604 N N . HIS A 1 317 ? 28.901 -19.499 -0.909 1.00 81.25 317 HIS A N 1
ATOM 2605 C CA . HIS A 1 317 ? 29.113 -20.394 0.234 1.00 81.25 317 HIS A CA 1
ATOM 2606 C C . HIS A 1 317 ? 27.830 -21.108 0.678 1.00 81.25 317 HIS A C 1
ATOM 2608 O O . HIS A 1 317 ? 27.884 -22.293 0.999 1.00 81.25 317 HIS A O 1
ATOM 2614 N N . LEU A 1 318 ? 26.680 -20.432 0.618 1.00 81.56 318 LEU A N 1
ATOM 2615 C CA . LEU A 1 318 ? 25.385 -21.020 0.973 1.00 81.56 318 LEU A CA 1
ATOM 2616 C C . LEU A 1 318 ? 24.943 -22.124 -0.004 1.00 81.56 318 LEU A C 1
ATOM 2618 O O . LEU A 1 318 ? 24.350 -23.109 0.425 1.00 81.56 318 LEU A O 1
ATOM 2622 N N . TYR A 1 319 ? 25.277 -22.016 -1.296 1.00 75.69 319 TYR A N 1
ATOM 2623 C CA . TYR A 1 319 ? 24.924 -23.045 -2.290 1.00 75.69 319 TYR A CA 1
ATOM 2624 C C . TYR A 1 319 ? 25.893 -24.232 -2.326 1.00 75.69 319 TYR A C 1
ATOM 2626 O O . TYR A 1 319 ? 25.472 -25.337 -2.657 1.00 75.69 319 TYR A O 1
ATOM 2634 N N . ILE A 1 320 ? 27.168 -24.054 -1.962 1.00 75.19 320 ILE A N 1
ATOM 2635 C CA . ILE A 1 320 ? 28.152 -25.157 -1.954 1.00 75.19 320 ILE A CA 1
ATOM 2636 C C . ILE A 1 320 ? 27.821 -26.207 -0.868 1.00 75.19 320 ILE A C 1
ATOM 2638 O O . ILE A 1 320 ? 28.205 -27.368 -0.998 1.00 75.19 320 ILE A O 1
ATOM 2642 N N . GLY A 1 321 ? 27.049 -25.835 0.161 1.00 57.16 321 GLY A N 1
ATOM 2643 C CA . GLY A 1 321 ? 26.547 -26.751 1.193 1.00 57.16 321 GLY A CA 1
ATOM 2644 C C . GLY A 1 321 ? 25.332 -27.594 0.784 1.00 57.16 321 GLY A C 1
ATOM 2645 O O . GLY A 1 321 ? 25.025 -28.575 1.455 1.00 57.16 321 GLY A O 1
ATOM 2646 N N . VAL A 1 322 ? 24.660 -27.263 -0.324 1.00 55.84 322 VAL A N 1
ATOM 2647 C CA . VAL A 1 322 ? 23.525 -28.029 -0.858 1.00 55.84 322 VAL A CA 1
ATOM 2648 C C . VAL A 1 322 ? 24.038 -28.911 -1.996 1.00 55.84 322 VAL A C 1
ATOM 2650 O O . VAL A 1 322 ? 23.753 -28.679 -3.170 1.00 55.84 322 VAL A O 1
ATOM 2653 N N . LYS A 1 323 ? 24.855 -29.922 -1.668 1.00 46.75 323 LYS A N 1
ATOM 2654 C CA . LYS A 1 323 ? 25.098 -31.019 -2.617 1.00 46.75 323 LYS A CA 1
ATOM 2655 C C . LYS A 1 323 ? 23.739 -31.644 -2.938 1.00 46.75 323 LYS A C 1
ATOM 2657 O O . LYS A 1 323 ? 23.049 -32.098 -2.029 1.00 46.75 323 LYS A O 1
ATOM 2662 N N . SER A 1 324 ? 23.349 -31.597 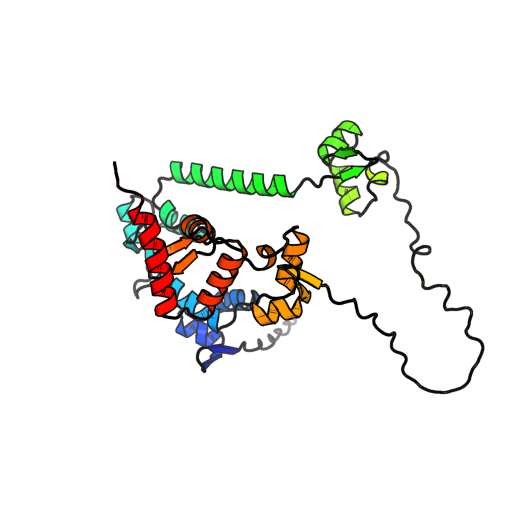-4.214 1.00 44.00 324 SER A N 1
ATOM 2663 C CA . SER A 1 324 ? 22.182 -32.331 -4.710 1.00 44.00 324 SER A CA 1
ATOM 2664 C C . SER A 1 324 ? 22.338 -33.813 -4.345 1.00 44.00 324 SER A C 1
ATOM 2666 O O . SER A 1 324 ? 23.438 -34.332 -4.557 1.00 44.00 324 SER A O 1
ATOM 2668 N N . PRO A 1 325 ? 21.310 -34.456 -3.762 1.00 52.62 325 PRO A N 1
ATOM 2669 C CA . PRO A 1 325 ? 21.289 -35.905 -3.601 1.00 52.62 325 PRO A CA 1
ATOM 2670 C C . PRO A 1 325 ? 21.343 -36.627 -4.950 1.00 52.62 325 PRO A C 1
ATOM 2672 O O . PRO A 1 325 ? 20.840 -36.057 -5.950 1.00 52.62 325 PRO A O 1
#

Foldseek 3Di:
DDDDDDDDDPDDDFDWADEPNDIDTLVVVCVVLVHDSVVVVVVVVVVDHNHRVVVVSVVVCVQAPQDVVRFGWHAEPNDIDTLVVLCVVLVHDSVQLVVCVVVVHDSNCSSDDPVVNVVVVVVVVVVVVVVVVVVPWDFAAEPNDTDTLVVLCVVLVPDSVQLVVCVVVPHDSNCSSDDPPDDPPPPPCVPPDPPPVPPPPPDDDDDDDDDCDPPDPDPDFDWADEPNDIDGLVRVCVVQVDDSVQLVVCVVVVDHYLSSQDDDDQDFQQFLNDTDTLVVLCVQLVDDSVVSSVVVSCVVVPPDPVRSVVSVVSNVVSVVVCDDD

Sequence (325 aa):
MRKEPKIEKRPREKIMIRYRSRECSLEEWAKSFGLPPSLLRKYIQKGISGEVLIPLIKDILKICSPDRSGGIHVTIHGVTKTLKEWAEKSGLPYSLLYQRLRSGSPPEYLLLDSKAFRIMQGKRRKEKNLKKVSKGNPLISIGGETKTLREWAETSGIPYITLYQRIRHGWKPEELLLPIGTRRKKVSNDETSPKKERKAALVKTPDSSEDTSPARMKKKPMQIELDGKRWRLSELEKMFGIPTTRIYGRLRQGKTGWQLLFPKDPTYLRIAGVTMLFKEWQQELGYSDKEMVELYWKYQRGLTKEEEQEIQKQRKHLYIGVKSP

Organism: NCBI:txid1339248